Protein AF-0000000087538148 (afdb_homodimer)

InterPro domains:
  IPR001845 HTH ArsR-type DNA-binding domain [PF01022] (12-57)
  IPR001845 HTH ArsR-type DNA-binding domain [PR00778] (7-22)
  IPR001845 HTH ArsR-type DNA-binding domain [PR00778] (39-54)
  IPR001845 HTH ArsR-type DNA-binding domain [PR00778] (54-69)
  IPR001845 HTH ArsR-type DNA-binding domain [PS50987] (1-89)
  IPR001845 HTH ArsR-type DNA-bindin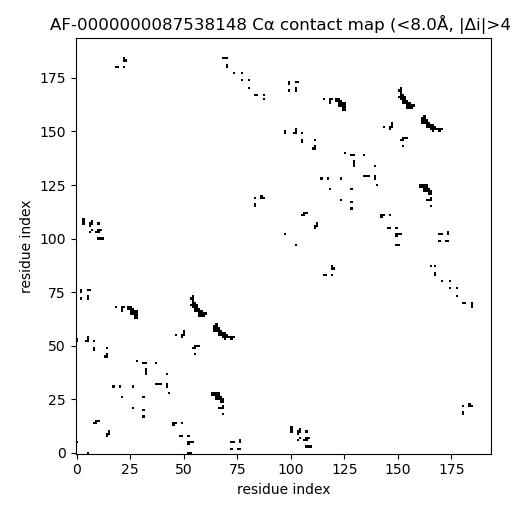g domain [SM00418] (5-83)
  IPR011991 ArsR-like helix-turn-helix domain [cd00090] (7-70)
  IPR036388 Winged helix-like DNA-binding domain superfamily [G3DSA:1.10.10.10] (2-95)
  IPR036390 Winged helix DNA-binding domain superfamily [SSF46785] (4-77)
  IPR047796 Transcriptional repressor SdpR-like [NF033789] (6-83)
  IPR051081 HTH-type Metal-responsive Transcriptional Regulators [PTHR33154] (3-84)

Solvent-accessible surface area (backbone atoms only — not comparable to full-atom values): 10729 Å² total; per-residue (Å²): 131,53,66,58,49,42,33,47,44,56,36,35,68,67,47,43,48,52,51,60,60,24,37,81,41,65,43,36,65,68,63,53,44,73,75,46,93,63,54,64,70,56,51,50,50,46,51,48,49,33,37,71,39,44,43,30,48,74,47,77,55,89,97,42,51,34,34,31,70,32,62,73,61,50,50,58,48,51,50,51,51,47,53,49,42,55,46,61,53,55,63,66,65,64,61,76,109,132,53,66,60,50,40,32,45,45,56,37,34,69,66,48,44,48,52,52,60,59,24,37,81,40,65,41,35,64,68,62,53,43,72,76,47,94,64,54,65,70,56,50,50,50,46,51,48,48,34,37,73,39,43,43,30,46,74,46,77,54,90,97,42,51,33,35,31,70,32,61,73,62,50,50,59,47,52,50,51,52,48,55,51,43,55,46,60,55,58,63,70,64,67,58,80,114

Foldseek 3Di:
DAPVLVVVLCVDPLLVVLLVVQVVHKDWLVRSVVVDPDDSVVSVVSVVSCVVSVQWDWDDDPPIIIIHGDCVNVVNVVVVVVVVVVVVVVPPPVVVD/DAPVLVVVLCVDPLLVVLLVVQVVHKDWLV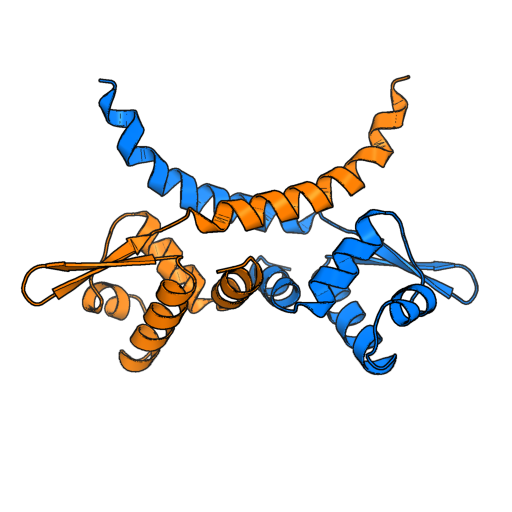RSVVVDPDDSVVSVVSVVSCVVSVQWDWDDDPPIIIIHGDCVNVVNVVVVVVVVVVVVVVPPVVPPD

Structure (mmCIF, N/CA/C/O backbone):
data_AF-0000000087538148-model_v1
#
loop_
_entity.id
_entity.type
_entity.pdbx_description
1 polymer 'ArsR family transcriptional regulator'
#
loop_
_atom_site.group_PDB
_atom_site.id
_atom_site.type_symbol
_atom_site.label_atom_id
_atom_site.label_alt_id
_atom_site.label_comp_id
_atom_site.label_asym_id
_atom_site.label_entity_id
_atom_site.label_seq_id
_atom_site.pdbx_PDB_ins_code
_atom_site.Cartn_x
_atom_site.Cartn_y
_atom_site.Cartn_z
_atom_site.occupancy
_atom_site.B_iso_or_equiv
_atom_site.auth_seq_id
_atom_site.auth_comp_id
_atom_site.auth_asym_id
_atom_site.auth_atom_id
_atom_site.pdbx_PDB_model_num
ATOM 1 N N . MET A 1 1 ? 3.23 -1.606 15.102 1 61.12 1 MET A N 1
ATOM 2 C CA . MET A 1 1 ? 2.381 -1.377 13.938 1 61.12 1 MET A CA 1
ATOM 3 C C . MET A 1 1 ? 3.006 -1.972 12.68 1 61.12 1 MET A C 1
ATOM 5 O O . MET A 1 1 ? 4.207 -1.817 12.445 1 61.12 1 MET A O 1
ATOM 9 N N . GLY A 1 2 ? 2.395 -2.854 12.008 1 81.25 2 GLY A N 1
ATOM 10 C CA . GLY A 1 2 ? 3.031 -3.674 10.984 1 81.25 2 GLY A CA 1
ATOM 11 C C . GLY A 1 2 ? 2.674 -3.254 9.57 1 81.25 2 GLY A C 1
ATOM 12 O O . GLY A 1 2 ? 2.025 -2.225 9.367 1 81.25 2 GLY A O 1
ATOM 13 N N . ILE A 1 3 ? 3.244 -3.705 8.617 1 89.75 3 ILE A N 1
ATOM 14 C CA . ILE A 1 3 ? 3.059 -3.443 7.191 1 89.75 3 ILE A CA 1
ATOM 15 C C . ILE A 1 3 ? 1.569 -3.457 6.855 1 89.75 3 ILE A C 1
ATOM 17 O O . ILE A 1 3 ? 1.113 -2.697 6 1 89.75 3 ILE A O 1
ATOM 21 N N . GLN A 1 4 ? 0.82 -4.184 7.66 1 94 4 GLN A N 1
ATOM 22 C CA . GLN A 1 4 ? -0.607 -4.324 7.391 1 94 4 GLN A CA 1
ATOM 23 C C . GLN A 1 4 ? -1.346 -3.012 7.645 1 94 4 GLN A C 1
ATOM 25 O O . GLN A 1 4 ? -2.084 -2.531 6.777 1 94 4 GLN A O 1
ATOM 30 N N . ASP A 1 5 ? -1.127 -2.428 8.82 1 94.88 5 ASP A N 1
ATOM 31 C CA . ASP A 1 5 ? -1.787 -1.173 9.164 1 94.88 5 ASP A CA 1
ATOM 32 C C . ASP A 1 5 ? -1.358 -0.047 8.227 1 94.88 5 ASP A C 1
ATOM 34 O O . ASP A 1 5 ? -2.172 0.801 7.855 1 94.88 5 ASP A O 1
ATOM 38 N N . THR A 1 6 ? -0.128 -0.047 7.891 1 96.62 6 THR A N 1
ATOM 39 C CA . THR A 1 6 ? 0.423 0.974 7.008 1 96.62 6 THR A CA 1
ATOM 40 C C . THR A 1 6 ? -0.219 0.896 5.625 1 96.62 6 THR A C 1
ATOM 42 O O . THR A 1 6 ? -0.723 1.897 5.113 1 96.62 6 THR A O 1
ATOM 45 N N . LEU A 1 7 ? -0.309 -0.33 5.074 1 96.75 7 LEU A N 1
ATOM 46 C CA . LEU A 1 7 ? -0.847 -0.499 3.729 1 96.75 7 LEU A CA 1
ATOM 47 C C . LEU A 1 7 ? -2.346 -0.224 3.705 1 96.75 7 LEU A C 1
ATOM 49 O O . LEU A 1 7 ? -2.859 0.359 2.746 1 96.75 7 LEU A O 1
ATOM 53 N N . LYS A 1 8 ? -2.984 -0.57 4.73 1 96.69 8 LYS A N 1
ATOM 54 C CA . LYS A 1 8 ? -4.41 -0.281 4.836 1 96.69 8 LYS A CA 1
ATOM 55 C C . LYS A 1 8 ? -4.668 1.224 4.852 1 96.69 8 LYS A C 1
ATOM 57 O O . LYS A 1 8 ? -5.59 1.709 4.195 1 96.69 8 LYS A O 1
ATOM 62 N N . ALA A 1 9 ? -3.904 1.875 5.598 1 97.88 9 ALA A N 1
ATOM 63 C CA . ALA A 1 9 ? -4.043 3.326 5.684 1 97.88 9 ALA A CA 1
ATOM 64 C C . ALA A 1 9 ? -3.783 3.98 4.328 1 97.88 9 ALA A C 1
ATOM 66 O O . ALA A 1 9 ? -4.512 4.887 3.92 1 97.88 9 ALA A O 1
ATOM 67 N N . LEU A 1 10 ? -2.801 3.477 3.609 1 97.38 10 LEU A N 1
ATOM 68 C CA . LEU A 1 10 ? -2.355 4.086 2.361 1 97.38 10 LEU A CA 1
ATOM 69 C C . LEU A 1 10 ? -3.328 3.777 1.228 1 97.38 10 LEU A C 1
ATOM 71 O O . LEU A 1 10 ? -3.295 4.426 0.181 1 97.38 10 LEU A O 1
ATOM 75 N N . ALA A 1 11 ? -4.164 2.754 1.438 1 96.94 11 ALA A N 1
ATOM 76 C CA . ALA A 1 11 ? -5.078 2.328 0.378 1 96.94 11 ALA A CA 1
ATOM 77 C C . ALA A 1 11 ? -6.172 3.367 0.146 1 96.94 11 ALA A C 1
ATOM 79 O O . ALA A 1 11 ? -6.859 3.332 -0.875 1 96.94 11 ALA A O 1
ATOM 80 N N . ASP A 1 12 ? -6.352 4.293 1.039 1 97.19 12 ASP A N 1
ATOM 81 C CA . ASP A 1 12 ? -7.348 5.352 0.901 1 97.19 12 ASP A CA 1
ATOM 82 C C . ASP A 1 12 ? -6.766 6.566 0.182 1 97.19 12 ASP A C 1
ATOM 84 O O . ASP A 1 12 ? -5.742 7.109 0.604 1 97.19 12 ASP A O 1
ATOM 88 N N . PRO A 1 13 ? -7.492 6.98 -0.854 1 95.94 13 PRO A N 1
ATOM 89 C CA . PRO A 1 13 ? -6.93 8.094 -1.626 1 95.94 13 PRO A CA 1
ATOM 90 C C . PRO A 1 13 ? -6.875 9.398 -0.83 1 95.94 13 PRO A C 1
ATOM 92 O O . PRO A 1 13 ? -5.965 10.203 -1.021 1 95.94 13 PRO A O 1
ATOM 95 N N . ILE A 1 14 ? -7.793 9.648 0.001 1 96.88 14 ILE A N 1
ATOM 96 C CA . ILE A 1 14 ? -7.82 10.875 0.796 1 96.88 14 ILE A CA 1
ATOM 97 C C . ILE A 1 14 ? -6.641 10.883 1.763 1 96.88 14 ILE A C 1
ATOM 99 O O . ILE A 1 14 ? -5.98 11.914 1.932 1 96.88 14 ILE A O 1
ATOM 103 N N . ARG A 1 15 ? -6.395 9.781 2.33 1 97.94 15 ARG A N 1
ATOM 104 C CA . ARG A 1 15 ? -5.273 9.695 3.262 1 97.94 15 ARG A CA 1
ATOM 105 C C . ARG A 1 15 ? -3.945 9.906 2.541 1 97.94 15 ARG A C 1
ATOM 107 O O . ARG A 1 15 ? -3.033 10.539 3.082 1 97.94 15 ARG A O 1
ATOM 114 N N . ARG A 1 16 ? -3.84 9.398 1.358 1 97 16 ARG A N 1
ATOM 115 C CA . ARG A 1 16 ? -2.625 9.641 0.589 1 97 16 ARG A CA 1
ATOM 116 C C . ARG A 1 16 ? -2.482 11.125 0.253 1 97 16 ARG A C 1
ATOM 118 O O . ARG A 1 16 ? -1.373 11.664 0.257 1 97 16 ARG A O 1
ATOM 125 N N . GLU A 1 17 ? -3.533 11.727 -0.04 1 96.69 17 GLU A N 1
ATOM 126 C CA . GLU A 1 17 ? -3.508 13.156 -0.335 1 96.69 17 GLU A CA 1
ATOM 127 C C . GLU A 1 17 ? -3.088 13.969 0.889 1 96.69 17 GLU A C 1
ATOM 129 O O . GLU A 1 17 ? -2.336 14.938 0.771 1 96.69 17 GLU A O 1
ATOM 134 N N . ILE A 1 18 ? -3.576 13.602 2.01 1 97.81 18 ILE A N 1
ATOM 135 C CA . ILE A 1 18 ? -3.201 14.258 3.256 1 97.81 18 ILE A CA 1
ATOM 136 C C . ILE A 1 18 ? -1.691 14.156 3.461 1 97.81 18 ILE A C 1
ATOM 138 O O . ILE A 1 18 ? -1.038 15.141 3.812 1 97.81 18 ILE A O 1
ATOM 142 N N . LEU A 1 19 ? -1.136 12.984 3.203 1 97.56 19 LEU A N 1
ATOM 143 C CA . LEU A 1 19 ? 0.302 12.797 3.361 1 97.56 19 LEU A CA 1
ATOM 144 C C . LEU A 1 19 ? 1.079 13.68 2.393 1 97.56 19 LEU A C 1
ATOM 146 O O . LEU A 1 19 ? 2.111 14.25 2.756 1 97.56 19 LEU A O 1
ATOM 150 N N . ASN A 1 20 ? 0.551 13.766 1.184 1 96.19 20 ASN A N 1
ATOM 151 C CA . ASN A 1 20 ? 1.184 14.633 0.193 1 96.19 20 ASN A CA 1
ATOM 152 C C . ASN A 1 20 ? 1.187 16.094 0.645 1 96.19 20 ASN A C 1
ATOM 154 O O . ASN A 1 20 ? 2.158 16.812 0.414 1 96.19 20 ASN A O 1
ATOM 158 N N . LEU A 1 21 ? 0.127 16.484 1.25 1 95.81 21 LEU A N 1
ATOM 159 C CA . LEU A 1 21 ? 0.025 17.844 1.769 1 95.81 21 LEU A CA 1
ATOM 160 C C . LEU A 1 21 ? 1.078 18.094 2.842 1 95.81 21 LEU A C 1
ATOM 162 O O . LEU A 1 21 ? 1.688 19.172 2.877 1 95.81 21 LEU A O 1
ATOM 166 N N . LEU A 1 22 ? 1.373 17.125 3.623 1 96.69 22 LEU A N 1
ATOM 167 C CA . LEU A 1 22 ? 2.236 17.281 4.789 1 96.69 22 LEU A CA 1
ATOM 168 C C . LEU A 1 22 ? 3.705 17.156 4.395 1 96.69 22 LEU A C 1
ATOM 170 O O . LEU A 1 22 ? 4.594 17.422 5.215 1 96.69 22 LEU A O 1
ATOM 174 N N . LYS A 1 23 ? 3.893 16.781 3.211 1 92.69 23 LYS A N 1
ATOM 175 C CA . LYS A 1 23 ? 5.262 16.688 2.705 1 92.69 23 LYS A CA 1
ATOM 176 C C . LYS A 1 23 ? 5.961 18.047 2.77 1 92.69 23 LYS A C 1
ATOM 178 O O . LYS A 1 23 ? 7.18 18.109 2.928 1 92.69 23 LYS A O 1
ATOM 183 N N . ASN A 1 24 ? 5.223 19.062 2.693 1 88.5 24 ASN A N 1
ATOM 184 C CA . ASN A 1 24 ? 5.773 20.406 2.621 1 88.5 24 ASN A CA 1
ATOM 185 C C . ASN A 1 24 ? 5.82 21.078 3.996 1 88.5 24 ASN A C 1
ATOM 187 O O . ASN A 1 24 ? 6.156 22.25 4.113 1 88.5 24 ASN A O 1
ATOM 191 N N . GLY A 1 25 ? 5.426 20.344 5.039 1 92.81 25 GLY A N 1
ATOM 192 C CA . GLY A 1 25 ? 5.453 20.875 6.391 1 92.81 25 GLY A CA 1
ATOM 193 C C . GLY A 1 25 ? 4.227 20.5 7.203 1 92.81 25 GLY A C 1
ATOM 194 O O . GLY A 1 25 ? 3.254 19.969 6.66 1 92.81 25 GLY A O 1
ATOM 195 N N . ARG A 1 26 ? 4.355 20.75 8.438 1 95.19 26 ARG A N 1
ATOM 196 C CA . ARG A 1 26 ? 3.25 20.438 9.336 1 95.19 26 ARG A CA 1
ATOM 197 C C . ARG A 1 26 ? 2.051 21.344 9.07 1 95.19 26 ARG A C 1
ATOM 199 O O . ARG A 1 26 ? 2.215 22.5 8.664 1 95.19 26 ARG A O 1
ATOM 206 N N . LEU A 1 27 ? 0.858 20.875 9.234 1 97.12 27 LEU A N 1
ATOM 207 C CA . LEU A 1 27 ? -0.386 21.625 9.07 1 97.12 27 LEU A CA 1
ATOM 208 C C . LEU A 1 27 ? -1.345 21.344 10.227 1 97.12 27 LEU A C 1
ATOM 210 O O . LEU A 1 27 ? -1.311 20.266 10.82 1 97.12 27 LEU A O 1
ATOM 214 N N . SER A 1 28 ? -2.156 22.359 10.531 1 96.69 28 SER A N 1
ATOM 215 C CA . SER A 1 28 ? -3.201 22.156 11.531 1 96.69 28 SER A CA 1
ATOM 216 C C . SER A 1 28 ? -4.383 21.391 10.953 1 96.69 28 SER A C 1
ATOM 218 O O . SER A 1 28 ? -4.527 21.297 9.727 1 96.69 28 SER A O 1
ATOM 220 N N . ALA A 1 29 ? -5.258 20.844 11.875 1 94.75 29 ALA A N 1
ATOM 221 C CA . ALA A 1 29 ? -6.473 20.172 11.422 1 94.75 29 ALA A CA 1
ATOM 222 C C . ALA A 1 29 ? -7.301 21.062 10.516 1 94.75 29 ALA A C 1
ATOM 224 O O . ALA A 1 29 ? -7.828 20.609 9.492 1 94.75 29 ALA A O 1
ATOM 225 N N . GLY A 1 30 ? -7.395 22.328 10.891 1 94.25 30 GLY A N 1
ATOM 226 C CA . GLY A 1 30 ? -8.148 23.297 10.102 1 94.25 30 GLY A CA 1
ATOM 227 C C . GLY A 1 30 ? -7.566 23.516 8.719 1 94.25 30 GLY A C 1
ATOM 228 O O . GLY A 1 30 ? -8.305 23.547 7.73 1 94.25 30 GLY A O 1
ATOM 229 N N . GLU A 1 31 ? -6.27 23.688 8.617 1 95.81 31 GLU A N 1
ATOM 230 C CA . GLU A 1 31 ? -5.582 23.875 7.34 1 95.81 31 GLU A CA 1
ATOM 231 C C . GLU A 1 31 ? -5.766 22.672 6.43 1 95.81 31 GLU A C 1
ATOM 233 O O . GLU A 1 31 ? -5.941 22.812 5.219 1 95.81 31 GLU A O 1
ATOM 238 N N . ILE A 1 32 ? -5.742 21.5 7 1 97 32 ILE A N 1
ATOM 239 C CA . ILE A 1 32 ? -5.945 20.281 6.238 1 97 32 ILE A CA 1
ATOM 240 C C . ILE A 1 32 ? -7.383 20.219 5.727 1 97 32 ILE A C 1
ATOM 242 O O . ILE A 1 32 ? -7.617 19.938 4.547 1 97 32 ILE A O 1
ATOM 246 N N . CYS A 1 33 ? -8.32 20.547 6.551 1 96.06 33 CYS A N 1
ATOM 247 C CA . CYS A 1 33 ? -9.734 20.531 6.191 1 96.06 33 CYS A CA 1
ATOM 248 C C . CYS A 1 33 ? -10.008 21.438 5 1 96.06 33 CYS A C 1
ATOM 250 O O . CYS A 1 33 ? -10.844 21.125 4.148 1 96.06 33 CYS A O 1
ATOM 252 N N . GLU A 1 34 ? -9.281 22.516 4.867 1 95.88 34 GLU A N 1
ATOM 253 C CA . GLU A 1 34 ? -9.484 23.516 3.816 1 95.88 34 GLU A CA 1
ATOM 254 C C . GLU A 1 34 ? -9.102 22.953 2.449 1 95.88 34 GLU A C 1
ATOM 256 O O . GLU A 1 34 ? -9.531 23.469 1.417 1 95.88 34 GLU A O 1
ATOM 261 N N . HIS A 1 35 ? -8.383 21.906 2.459 1 95.31 35 HIS A N 1
ATOM 262 C CA . HIS A 1 35 ? -7.887 21.344 1.205 1 95.31 35 HIS A CA 1
ATOM 263 C C . HIS A 1 35 ? -8.805 20.25 0.685 1 95.31 35 HIS A C 1
ATOM 265 O O . HIS A 1 35 ? -8.586 19.703 -0.403 1 95.31 35 HIS A O 1
ATOM 271 N N . PHE A 1 36 ? -9.812 19.875 1.436 1 95.56 36 PHE A N 1
ATOM 272 C CA . PHE A 1 36 ? -10.688 18.766 1.045 1 95.56 36 PHE A CA 1
ATOM 273 C C . PHE A 1 36 ? -12.148 19.203 1.062 1 95.56 36 PHE A C 1
ATOM 275 O O . PHE A 1 36 ? -12.516 20.156 1.769 1 95.56 36 PHE A O 1
ATOM 282 N N . SER A 1 37 ? -12.914 18.578 0.252 1 93.06 37 SER A N 1
ATOM 283 C CA . SER A 1 37 ? -14.336 18.875 0.163 1 93.06 37 SER A CA 1
ATOM 284 C C . SER A 1 37 ? -15.156 17.969 1.074 1 93.06 37 SER A C 1
ATOM 286 O O . SER A 1 37 ? -16.391 18.016 1.06 1 93.06 37 SER A O 1
ATOM 288 N N . VAL A 1 38 ? -14.555 17.234 1.879 1 90.12 38 VAL A N 1
ATOM 289 C CA . VAL A 1 38 ? -15.227 16.344 2.807 1 90.12 38 VAL A CA 1
ATOM 290 C C . VAL A 1 38 ? -15.453 17.047 4.141 1 90.12 38 VAL A C 1
ATOM 292 O O . VAL A 1 38 ? -14.945 18.141 4.359 1 90.12 38 VAL A O 1
ATOM 295 N N . THR A 1 39 ? -16.172 16.469 5.02 1 91.31 39 THR A N 1
ATOM 296 C CA . THR A 1 39 ? -16.5 17.078 6.301 1 91.31 39 THR A CA 1
ATOM 297 C C . THR A 1 39 ? -15.312 17.031 7.25 1 91.31 39 THR A C 1
ATOM 299 O O . THR A 1 39 ? -14.43 16.172 7.102 1 91.31 39 THR A O 1
ATOM 302 N N . GLY A 1 40 ? -15.266 17.891 8.242 1 93.5 40 GLY A N 1
ATOM 303 C CA . GLY A 1 40 ? -14.258 17.875 9.297 1 93.5 40 GLY A CA 1
ATOM 304 C C . GLY A 1 40 ? -14.219 16.562 10.055 1 93.5 40 GLY A C 1
ATOM 305 O O . GLY A 1 40 ? -13.141 16.078 10.406 1 93.5 40 GLY A O 1
ATOM 306 N N . ALA A 1 41 ? -15.375 16.047 10.266 1 94.81 41 ALA A N 1
ATOM 307 C CA . ALA A 1 41 ? -15.461 14.758 10.953 1 94.81 41 ALA A CA 1
ATOM 308 C C . ALA A 1 41 ? -14.742 13.672 10.156 1 94.81 41 ALA A C 1
ATOM 310 O O . ALA A 1 41 ? -14.047 12.836 10.734 1 94.81 41 ALA A O 1
ATOM 311 N N . SER A 1 42 ? -14.945 13.672 8.797 1 96.38 42 SER A N 1
ATOM 312 C CA . SER A 1 42 ? -14.289 12.703 7.926 1 96.38 42 SER A CA 1
ATOM 313 C C . SER A 1 42 ? -12.773 12.859 7.961 1 96.38 42 SER A C 1
ATOM 315 O O . SER A 1 42 ? -12.047 11.875 8.102 1 96.38 42 SER A O 1
ATOM 317 N N . ILE A 1 43 ? -12.359 14.102 7.891 1 97.06 43 ILE A N 1
ATOM 318 C CA . ILE A 1 43 ? -10.93 14.383 7.918 1 97.06 43 ILE A CA 1
ATOM 319 C C . ILE A 1 43 ? -10.344 13.945 9.258 1 97.06 43 ILE A C 1
ATOM 321 O O . ILE A 1 43 ? -9.266 13.352 9.297 1 97.06 43 ILE A O 1
ATOM 325 N N . SER A 1 44 ? -11.07 14.203 10.305 1 96.69 44 SER A N 1
ATOM 326 C CA . SER A 1 44 ? -10.617 13.789 11.633 1 96.69 44 SER A CA 1
ATOM 327 C C . SER A 1 44 ? -10.43 12.273 11.703 1 96.69 44 SER A C 1
ATOM 329 O O . SER A 1 44 ? -9.453 11.789 12.281 1 96.69 44 SER A O 1
ATOM 331 N N . ARG A 1 45 ? -11.289 11.547 11.078 1 97.69 45 ARG A N 1
ATOM 332 C CA . ARG A 1 45 ? -11.188 10.086 11.039 1 97.69 45 ARG A CA 1
ATOM 333 C C . ARG A 1 45 ? -9.961 9.641 10.258 1 97.69 45 ARG A C 1
ATOM 335 O O . ARG A 1 45 ? -9.242 8.734 10.68 1 97.69 45 ARG A O 1
ATOM 342 N N . HIS A 1 46 ? -9.781 10.234 9.148 1 98.19 46 HIS A N 1
ATOM 343 C CA . HIS A 1 46 ? -8.602 9.906 8.352 1 98.19 46 HIS A CA 1
ATOM 344 C C . HIS A 1 46 ? -7.316 10.203 9.117 1 98.19 46 HIS A C 1
ATOM 346 O O . HIS A 1 46 ? -6.379 9.398 9.094 1 98.19 46 HIS A O 1
ATOM 352 N N . LEU A 1 47 ? -7.289 11.383 9.781 1 98.06 47 LEU A N 1
ATOM 353 C CA . LEU A 1 47 ? -6.117 11.758 10.57 1 98.06 47 LEU A CA 1
ATOM 354 C C . LEU A 1 47 ? -5.879 10.766 11.695 1 98.06 47 LEU A C 1
ATOM 356 O O . LEU A 1 47 ? -4.73 10.445 12.023 1 98.06 47 LEU A O 1
ATOM 360 N N . ALA A 1 48 ? -6.949 10.242 12.266 1 97.88 48 ALA A N 1
ATOM 361 C CA . ALA A 1 48 ? -6.836 9.242 13.32 1 97.88 48 ALA A CA 1
ATOM 362 C C . ALA A 1 48 ? -6.227 7.949 12.789 1 97.88 48 ALA A C 1
ATOM 364 O O . ALA A 1 48 ? -5.344 7.363 13.414 1 97.88 48 ALA A O 1
ATOM 365 N N . VAL A 1 49 ? -6.688 7.516 11.664 1 98.06 49 VAL A N 1
ATOM 366 C CA . VAL A 1 49 ? -6.191 6.297 11.031 1 98.06 49 VAL A CA 1
ATOM 367 C C . VAL A 1 49 ? -4.707 6.453 10.703 1 98.06 49 VAL A C 1
ATOM 369 O O . VAL A 1 49 ? -3.908 5.551 10.969 1 98.06 49 VAL A O 1
ATOM 372 N N . LEU A 1 50 ? -4.344 7.609 10.141 1 98.19 50 LEU A N 1
ATOM 373 C CA . LEU A 1 50 ? -2.961 7.883 9.773 1 98.19 50 LEU A CA 1
ATOM 374 C C . LEU A 1 50 ? -2.064 7.91 11.008 1 98.19 50 LEU A C 1
ATOM 376 O O . LEU A 1 50 ? -0.938 7.414 10.977 1 98.19 50 LEU A O 1
ATOM 380 N N . LYS A 1 51 ? -2.6 8.477 12.055 1 97.62 51 LYS A N 1
ATOM 381 C CA . LYS A 1 51 ? -1.847 8.547 13.305 1 97.62 51 LYS A CA 1
ATOM 382 C C . LYS A 1 51 ? -1.635 7.164 13.906 1 97.62 51 LYS A C 1
ATOM 384 O O . LYS A 1 51 ? -0.523 6.82 14.312 1 97.62 51 LYS A O 1
ATOM 389 N N . GLU A 1 52 ? -2.66 6.367 13.906 1 97.06 52 GLU A N 1
ATOM 390 C CA . GLU A 1 52 ? -2.59 5.012 14.445 1 97.06 52 GLU A CA 1
ATOM 391 C C . GLU A 1 52 ? -1.601 4.156 13.664 1 97.06 52 GLU A C 1
ATOM 393 O O . GLU A 1 52 ? -0.928 3.295 14.234 1 97.06 52 GLU A O 1
ATOM 398 N N . ALA A 1 53 ? -1.515 4.43 12.422 1 97.38 53 ALA A N 1
ATOM 399 C CA . ALA A 1 53 ? -0.596 3.697 11.547 1 97.38 53 ALA A CA 1
ATOM 400 C C . ALA A 1 53 ? 0.813 4.277 11.633 1 97.38 53 ALA A C 1
ATOM 402 O O . ALA A 1 53 ? 1.721 3.822 10.93 1 97.38 53 ALA A O 1
ATOM 403 N N . ASP A 1 54 ? 0.989 5.324 12.375 1 97.31 54 ASP A N 1
ATOM 404 C CA . ASP A 1 54 ? 2.27 5.977 12.633 1 97.31 54 ASP A CA 1
ATOM 405 C C . ASP A 1 54 ? 2.795 6.664 11.375 1 97.31 54 ASP A C 1
ATOM 407 O O . ASP A 1 54 ? 4.008 6.711 11.148 1 97.31 54 ASP A O 1
ATOM 411 N N . LEU A 1 55 ? 1.908 7.141 10.57 1 97.62 55 LEU A N 1
ATOM 412 C CA . LEU A 1 55 ? 2.275 7.82 9.336 1 97.62 55 LEU A CA 1
ATOM 413 C C . LEU A 1 55 ? 2.326 9.328 9.539 1 97.62 55 LEU A C 1
ATOM 415 O O . LEU A 1 55 ? 2.885 10.055 8.719 1 97.62 55 LEU A O 1
ATOM 419 N N . ILE A 1 56 ? 1.689 9.758 10.641 1 97.94 56 ILE A N 1
ATOM 420 C CA . ILE A 1 56 ? 1.769 11.156 11.055 1 97.94 56 ILE A CA 1
ATOM 421 C C . ILE A 1 56 ? 1.892 11.25 12.57 1 97.94 56 ILE A C 1
ATOM 423 O O . ILE A 1 56 ? 1.592 10.281 13.281 1 97.94 56 ILE A O 1
ATOM 427 N N . ARG A 1 57 ? 2.379 12.32 12.984 1 97.44 57 ARG A N 1
ATOM 428 C CA . ARG A 1 57 ? 2.432 12.695 14.398 1 97.44 57 ARG A CA 1
ATOM 429 C C . ARG A 1 57 ? 1.714 14.023 14.641 1 97.44 57 ARG A C 1
ATOM 431 O O . ARG A 1 57 ? 1.637 14.859 13.742 1 97.44 57 ARG A O 1
ATOM 438 N N . ASN A 1 58 ? 1.167 14.125 15.742 1 96.94 58 ASN A N 1
ATOM 439 C CA . ASN A 1 58 ? 0.54 15.406 16.047 1 96.94 58 ASN A CA 1
ATOM 440 C C . ASN A 1 58 ? 1.132 16.047 17.297 1 96.94 58 ASN A C 1
ATOM 442 O O . ASN A 1 58 ? 1.688 15.344 18.141 1 96.94 58 ASN A O 1
ATOM 446 N N . GLN A 1 59 ? 1.171 17.297 17.359 1 95.44 59 GLN A N 1
ATOM 447 C CA . GLN A 1 59 ? 1.627 18.109 18.484 1 95.44 59 GLN A CA 1
ATOM 448 C C . GLN A 1 59 ? 0.677 19.281 18.75 1 95.44 59 GLN A C 1
ATOM 450 O O . GLN A 1 59 ? 0.241 19.953 17.812 1 95.44 59 GLN A O 1
ATOM 455 N N . ARG A 1 60 ? 0.42 19.391 20.031 1 94.81 60 ARG A N 1
ATOM 456 C CA . ARG A 1 60 ? -0.448 20.5 20.391 1 94.81 60 ARG A CA 1
ATOM 457 C C . ARG A 1 60 ? 0.356 21.781 20.594 1 94.81 60 ARG A C 1
ATOM 459 O O . ARG A 1 60 ? 1.375 21.781 21.281 1 94.81 60 ARG A O 1
ATOM 466 N N . GLU A 1 61 ? 0.019 22.766 19.969 1 93.5 61 GLU A N 1
ATOM 467 C CA . GLU A 1 61 ? 0.583 24.094 20.141 1 93.5 61 GLU A CA 1
ATOM 468 C C . GLU A 1 61 ? -0.508 25.125 20.453 1 93.5 61 GLU A C 1
ATOM 470 O O . GLU A 1 61 ? -1.203 25.594 19.547 1 93.5 61 GLU A O 1
ATOM 475 N N . GLY A 1 62 ? -0.518 25.562 21.672 1 93 62 GLY A N 1
ATOM 476 C CA . GLY A 1 62 ? -1.615 26.438 22.078 1 93 62 GLY A CA 1
ATOM 477 C C . GLY A 1 62 ? -2.975 25.766 21.953 1 93 62 GLY A C 1
ATOM 478 O O . GLY A 1 62 ? -3.199 24.703 22.516 1 93 62 GLY A O 1
ATOM 479 N N . LYS A 1 63 ? -3.863 26.359 21.156 1 92.94 63 LYS A N 1
ATOM 480 C CA . LYS A 1 63 ? -5.227 25.875 21 1 92.94 63 LYS A CA 1
ATOM 481 C C . LYS A 1 63 ? -5.344 24.984 19.766 1 92.94 63 LYS A C 1
ATOM 483 O O . LYS A 1 63 ? -6.422 24.469 19.469 1 92.94 63 LYS A O 1
ATOM 488 N N . PHE A 1 64 ? -4.188 24.766 19.094 1 94.12 64 PHE A N 1
ATOM 489 C CA . PHE A 1 64 ? -4.262 24.062 17.812 1 94.12 64 PHE A CA 1
ATOM 490 C C . PHE A 1 64 ? -3.441 22.781 17.859 1 94.12 64 PHE A C 1
ATOM 492 O O . PHE A 1 64 ? -2.473 22.688 18.609 1 94.12 64 PHE A O 1
ATOM 499 N N . ILE A 1 65 ? -3.938 21.797 17.078 1 96.19 65 ILE A N 1
ATOM 500 C CA . ILE A 1 65 ? -3.189 20.562 16.875 1 96.19 65 ILE A CA 1
ATOM 501 C C . ILE A 1 65 ? -2.555 20.578 15.484 1 96.19 65 ILE A C 1
ATOM 503 O O . ILE A 1 65 ? -3.24 20.797 14.484 1 96.19 65 ILE A O 1
ATOM 507 N N . TYR A 1 66 ? -1.211 20.344 15.484 1 97.75 66 TYR A N 1
ATOM 508 C CA . TYR A 1 66 ? -0.485 20.297 14.219 1 97.75 66 TYR A CA 1
ATOM 509 C C . TYR A 1 66 ? -0.049 18.875 13.891 1 97.75 66 TYR A C 1
ATOM 511 O O . TYR A 1 66 ? 0.366 18.125 14.781 1 97.75 66 TYR A O 1
ATOM 519 N N . TYR A 1 67 ? -0.137 18.562 12.602 1 97.94 67 TYR A N 1
ATOM 520 C CA . TYR A 1 67 ? 0.249 17.25 12.109 1 97.94 67 TYR A CA 1
ATOM 521 C C . TYR A 1 67 ? 1.482 17.344 11.219 1 97.94 67 TYR A C 1
ATOM 523 O O . TYR A 1 67 ? 1.621 18.281 10.438 1 97.94 67 TYR A O 1
ATOM 531 N N . GLU A 1 68 ? 2.318 16.375 11.406 1 97.25 68 GLU A N 1
ATOM 532 C CA . GLU A 1 68 ? 3.502 16.281 10.555 1 97.25 68 GLU A CA 1
ATOM 533 C C . GLU A 1 68 ? 3.701 14.859 10.039 1 97.25 68 GLU A C 1
ATOM 535 O O . GLU A 1 68 ? 3.207 13.898 10.641 1 97.25 68 GLU A O 1
ATOM 540 N N . LEU A 1 69 ? 4.441 14.773 9.008 1 96.44 69 LEU A N 1
ATOM 541 C CA . LEU A 1 69 ? 4.684 13.484 8.359 1 96.44 69 LEU A CA 1
ATOM 542 C C . LEU A 1 69 ? 5.637 12.633 9.18 1 96.44 69 LEU A C 1
ATOM 544 O O . LEU A 1 69 ? 6.605 13.141 9.75 1 96.44 69 LEU A O 1
ATOM 548 N N . ASN A 1 70 ? 5.328 11.43 9.281 1 95.69 70 ASN A N 1
ATOM 549 C CA . ASN A 1 70 ? 6.219 10.414 9.828 1 95.69 70 ASN A CA 1
ATOM 550 C C . ASN A 1 70 ? 6.414 9.25 8.859 1 95.69 70 ASN A C 1
ATOM 552 O O . ASN A 1 70 ? 5.5 8.453 8.641 1 95.69 70 ASN A O 1
ATOM 556 N N . THR A 1 71 ? 7.648 9.078 8.328 1 93.44 71 THR A N 1
ATOM 557 C CA . THR A 1 71 ? 7.852 8.133 7.238 1 93.44 71 THR A CA 1
ATOM 558 C C . THR A 1 71 ? 8.648 6.922 7.715 1 93.44 71 THR A C 1
ATOM 560 O O . THR A 1 71 ? 9.086 6.102 6.902 1 93.44 71 THR A O 1
ATOM 563 N N . SER A 1 72 ? 8.836 6.797 8.992 1 92.5 72 SER A N 1
ATOM 564 C CA . SER A 1 72 ? 9.672 5.727 9.531 1 92.5 72 SER A CA 1
ATOM 565 C C . SER A 1 72 ? 9.086 4.355 9.219 1 92.5 72 SER A C 1
ATOM 567 O O . SER A 1 72 ? 9.82 3.414 8.914 1 92.5 72 SER A O 1
ATOM 569 N N . VAL A 1 73 ? 7.859 4.289 9.242 1 94 73 VAL A N 1
ATOM 570 C CA . VAL A 1 73 ? 7.211 2.992 9.086 1 94 73 VAL A CA 1
ATOM 571 C C . VAL A 1 73 ? 7.188 2.602 7.613 1 94 73 VAL A C 1
ATOM 573 O O . VAL A 1 73 ? 6.918 1.446 7.273 1 94 73 VAL A O 1
ATOM 576 N N . LEU A 1 74 ? 7.434 3.543 6.746 1 95.06 74 LEU A N 1
ATOM 577 C CA . LEU A 1 74 ? 7.418 3.248 5.316 1 95.06 74 LEU A CA 1
ATOM 578 C C . LEU A 1 74 ? 8.648 2.443 4.914 1 95.06 74 LEU A C 1
ATOM 580 O O . LEU A 1 74 ? 8.672 1.839 3.84 1 95.06 74 LEU A O 1
ATOM 584 N N . GLU A 1 75 ? 9.586 2.41 5.785 1 92.5 75 GLU A N 1
ATOM 585 C CA . GLU A 1 75 ? 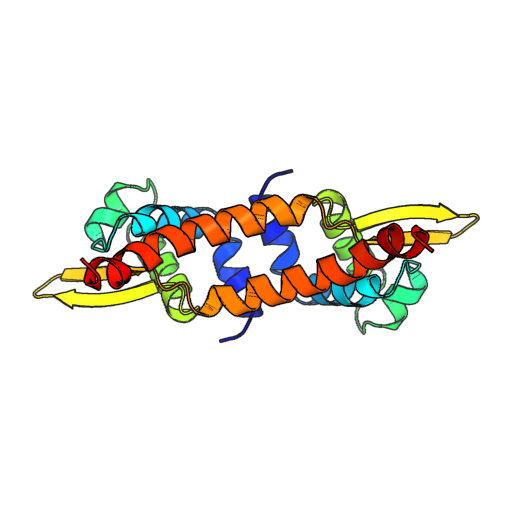10.805 1.655 5.516 1 92.5 75 GLU A CA 1
ATOM 586 C C . GLU A 1 75 ? 10.516 0.161 5.398 1 92.5 75 GLU A C 1
ATOM 588 O O . GLU A 1 75 ? 11.047 -0.511 4.508 1 92.5 75 GLU A O 1
ATOM 593 N N . ASP A 1 76 ? 9.688 -0.278 6.227 1 93.12 76 ASP A N 1
ATOM 594 C CA . ASP A 1 76 ? 9.328 -1.691 6.199 1 93.12 76 ASP A CA 1
ATOM 595 C C . ASP A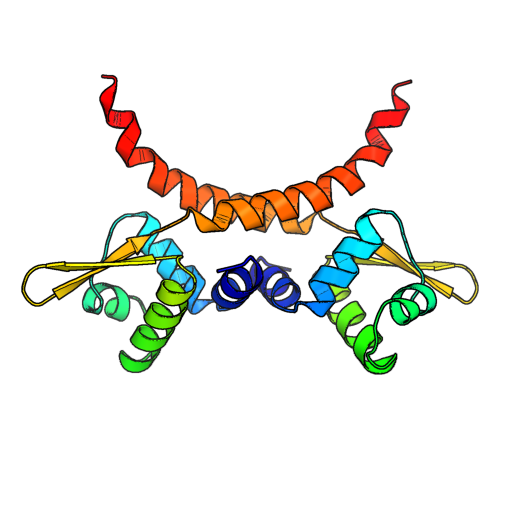 1 76 ? 8.602 -2.045 4.898 1 93.12 76 ASP A C 1
ATOM 597 O O . ASP A 1 76 ? 8.828 -3.113 4.328 1 93.12 76 ASP A O 1
ATOM 601 N N . VAL A 1 77 ? 7.781 -1.159 4.48 1 94.81 77 VAL A N 1
ATOM 602 C CA . VAL A 1 77 ? 7.043 -1.367 3.24 1 94.81 77 VAL A CA 1
ATOM 603 C C . VAL A 1 77 ? 8.016 -1.421 2.062 1 94.81 77 VAL A C 1
ATOM 605 O O . VAL A 1 77 ? 7.934 -2.32 1.223 1 94.81 77 VAL A O 1
ATOM 608 N N . MET A 1 78 ? 8.93 -0.529 2.1 1 94 78 MET A N 1
ATOM 609 C CA . MET A 1 78 ? 9.93 -0.454 1.034 1 94 78 MET A CA 1
ATOM 610 C C . MET A 1 78 ? 10.781 -1.716 1.002 1 94 78 MET A C 1
ATOM 612 O O . MET A 1 78 ? 11.094 -2.234 -0.073 1 94 78 MET A O 1
ATOM 616 N N . LEU A 1 79 ? 11.109 -2.186 2.115 1 93.25 79 LEU A N 1
ATOM 617 C CA . LEU A 1 79 ? 11.922 -3.393 2.211 1 93.25 79 LEU A CA 1
ATOM 618 C C . LEU A 1 79 ? 11.164 -4.602 1.678 1 93.25 79 LEU A C 1
ATOM 620 O O . LEU A 1 79 ? 11.727 -5.43 0.958 1 93.25 79 LEU A O 1
ATOM 624 N N . TRP A 1 80 ? 10 -4.652 2.037 1 94.56 80 TRP A N 1
ATOM 625 C CA . TRP A 1 80 ? 9.164 -5.758 1.581 1 94.56 80 TRP A CA 1
ATOM 626 C C . TRP A 1 80 ? 9.031 -5.75 0.062 1 94.56 80 TRP A C 1
ATOM 628 O O . TRP A 1 80 ? 9.156 -6.793 -0.585 1 94.56 80 TRP A O 1
ATOM 638 N N . ILE A 1 81 ? 8.789 -4.59 -0.447 1 94.19 81 ILE A N 1
ATOM 639 C CA . ILE A 1 81 ? 8.648 -4.469 -1.894 1 94.19 81 ILE A CA 1
ATOM 640 C C . ILE A 1 81 ? 9.961 -4.848 -2.574 1 94.19 81 ILE A C 1
ATOM 642 O O . ILE A 1 81 ? 9.961 -5.547 -3.59 1 94.19 81 ILE A O 1
ATOM 646 N N . THR A 1 82 ? 11.047 -4.398 -2.041 1 93.5 82 THR A N 1
ATOM 647 C CA . THR A 1 82 ? 12.359 -4.723 -2.59 1 93.5 82 THR A CA 1
ATOM 648 C C . THR A 1 82 ? 12.594 -6.23 -2.574 1 93.5 82 THR A C 1
ATOM 650 O O . THR A 1 82 ? 13.156 -6.785 -3.521 1 93.5 82 THR A O 1
ATOM 653 N N . ASP A 1 83 ? 12.172 -6.809 -1.541 1 92.62 83 ASP A N 1
ATOM 654 C CA . ASP A 1 83 ? 12.297 -8.258 -1.429 1 92.62 83 ASP A CA 1
ATOM 655 C C . ASP A 1 83 ? 11.492 -8.969 -2.518 1 92.62 83 ASP A C 1
ATOM 657 O O . ASP A 1 83 ? 11.938 -9.977 -3.068 1 92.62 83 ASP A O 1
ATOM 661 N N . LEU A 1 84 ? 10.398 -8.5 -2.811 1 92.12 84 LEU A N 1
ATOM 662 C CA . LEU A 1 84 ? 9.57 -9.055 -3.877 1 92.12 84 LEU A CA 1
ATOM 663 C C . LEU A 1 84 ? 10.266 -8.922 -5.23 1 92.12 84 LEU A C 1
ATOM 665 O O . LEU A 1 84 ? 10.227 -9.844 -6.047 1 92.12 84 LEU A O 1
ATOM 669 N N . LYS A 1 85 ? 10.844 -7.762 -5.434 1 87.44 85 LYS A N 1
ATOM 670 C CA . LYS A 1 85 ? 11.484 -7.453 -6.707 1 87.44 85 LYS A CA 1
ATOM 671 C C . LYS A 1 85 ? 12.766 -8.25 -6.883 1 87.44 85 LYS A C 1
ATOM 673 O O . LYS A 1 85 ? 13.18 -8.539 -8.008 1 87.44 85 LYS A O 1
ATOM 678 N N . GLY A 1 86 ? 13.594 -8.289 -5.809 1 77.25 86 GLY A N 1
ATOM 679 C CA . GLY A 1 86 ? 14.836 -9.039 -5.875 1 77.25 86 GLY A CA 1
ATOM 680 C C . GLY A 1 86 ? 14.641 -10.484 -6.305 1 77.25 86 GLY A C 1
ATOM 681 O O . GLY A 1 86 ? 15.523 -11.078 -6.918 1 77.25 86 GLY A O 1
ATOM 682 N N . ALA A 1 87 ? 13.57 -11.07 -5.965 1 59.66 87 ALA A N 1
ATOM 683 C CA . ALA A 1 87 ? 13.273 -12.43 -6.426 1 59.66 87 ALA A CA 1
ATOM 684 C C . ALA A 1 87 ? 13.039 -12.453 -7.934 1 59.66 87 ALA A C 1
ATOM 686 O O . ALA A 1 87 ? 13.32 -13.461 -8.594 1 59.66 87 ALA A O 1
ATOM 687 N N . SER A 1 88 ? 12.508 -11.344 -8.453 1 57.19 88 SER A N 1
ATOM 688 C CA . SER A 1 88 ? 12.227 -11.297 -9.883 1 57.19 88 SER A CA 1
ATOM 689 C C . SER A 1 88 ? 13.5 -11.062 -10.688 1 57.19 88 SER A C 1
ATOM 691 O O . SER A 1 88 ? 13.594 -11.484 -11.844 1 57.19 88 SER A O 1
ATOM 693 N N . ASP A 1 89 ? 14.391 -10.148 -10.156 1 53.28 89 ASP A N 1
ATOM 694 C CA . ASP A 1 89 ? 15.602 -9.797 -10.883 1 53.28 89 ASP A CA 1
ATOM 695 C C . ASP A 1 89 ? 16.547 -10.992 -10.977 1 53.28 89 ASP A C 1
ATOM 697 O O . ASP A 1 89 ? 17.547 -10.945 -11.703 1 53.28 89 ASP A O 1
ATOM 701 N N . ASP A 1 90 ? 16.469 -11.914 -10.086 1 45.53 90 ASP A N 1
ATOM 702 C CA . ASP A 1 90 ? 17.484 -12.953 -10.25 1 45.53 90 ASP A CA 1
ATOM 703 C C . ASP A 1 90 ? 17.375 -13.617 -11.625 1 45.53 90 ASP A C 1
ATOM 705 O O . ASP A 1 90 ? 18.234 -14.422 -11.992 1 45.53 90 ASP A O 1
ATOM 709 N N . GLU A 1 91 ? 16.344 -13.688 -12.266 1 42.62 91 GLU A N 1
ATOM 710 C CA . GLU A 1 91 ? 16.484 -14.43 -13.516 1 42.62 91 GLU A CA 1
ATOM 711 C C . GLU A 1 91 ? 17.438 -13.727 -14.477 1 42.62 91 GLU A C 1
ATOM 713 O O . GLU A 1 91 ? 18.094 -14.367 -15.297 1 42.62 91 GLU A O 1
ATOM 718 N N . GLY A 1 92 ? 17.359 -12.414 -14.75 1 39.84 92 GLY A N 1
ATOM 719 C CA . GLY A 1 92 ? 18.156 -12 -15.891 1 39.84 92 GLY A CA 1
ATOM 720 C C . GLY A 1 92 ? 19.641 -12.016 -15.609 1 39.84 92 GLY A C 1
ATOM 721 O O . GLY A 1 92 ? 20.453 -11.805 -16.516 1 39.84 92 GLY A O 1
ATOM 722 N N . ASN A 1 93 ? 19.969 -11.57 -14.391 1 40 93 ASN A N 1
ATOM 723 C CA . ASN A 1 93 ? 21.406 -11.32 -14.391 1 40 93 ASN A CA 1
ATOM 724 C C . ASN A 1 93 ? 22.203 -12.625 -14.43 1 40 93 ASN A C 1
ATOM 726 O O . ASN A 1 93 ? 23.438 -12.609 -14.367 1 40 93 ASN A O 1
ATOM 730 N N . ASP A 1 94 ? 21.578 -13.727 -14.07 1 37.84 94 ASP A N 1
ATOM 731 C CA . ASP A 1 94 ? 22.516 -14.852 -14.078 1 37.84 94 ASP A CA 1
ATOM 732 C C . ASP A 1 94 ? 22.922 -15.211 -15.508 1 37.84 94 ASP A C 1
ATOM 734 O O . ASP A 1 94 ? 23.594 -16.219 -15.727 1 37.84 94 ASP A O 1
ATOM 738 N N . LYS A 1 95 ? 22.344 -14.68 -16.594 1 38.34 95 LYS A N 1
ATOM 739 C CA . LYS A 1 95 ? 22.938 -15.148 -17.844 1 38.34 95 LYS A CA 1
ATOM 740 C C . LYS A 1 95 ? 24.375 -14.648 -17.984 1 38.34 95 LYS A C 1
ATOM 742 O O . LYS A 1 95 ? 24.984 -14.789 -19.047 1 38.34 95 LYS A O 1
ATOM 747 N N . LYS A 1 96 ? 24.875 -13.648 -17.25 1 39.59 96 LYS A N 1
ATOM 748 C CA . LYS A 1 96 ? 26.219 -13.227 -17.672 1 39.59 96 LYS A CA 1
ATOM 749 C C . LYS A 1 96 ? 27.25 -14.305 -17.344 1 39.59 96 LYS A C 1
ATOM 751 O O . LYS A 1 96 ? 28.453 -14.055 -17.422 1 39.59 96 LYS A O 1
ATOM 756 N N . LEU A 1 97 ? 26.797 -15.508 -16.906 1 28.55 97 LEU A N 1
ATOM 757 C CA . LEU A 1 97 ? 27.984 -16.344 -17.094 1 28.55 97 LEU A CA 1
ATOM 758 C C . LEU A 1 97 ? 28.25 -16.578 -18.578 1 28.55 97 LEU A C 1
ATOM 760 O O . LEU A 1 97 ? 27.312 -16.656 -19.375 1 28.55 97 LEU A O 1
ATOM 764 N N . MET B 1 1 ? -3.113 1.438 -14.969 1 61.41 1 MET B N 1
ATOM 765 C CA . MET B 1 1 ? -3.393 1.064 -13.586 1 61.41 1 MET B CA 1
ATOM 766 C C . MET B 1 1 ? -2.549 1.889 -12.617 1 61.41 1 MET B C 1
ATOM 768 O O . MET B 1 1 ? -1.359 2.105 -12.859 1 61.41 1 MET B O 1
ATOM 772 N N . GLY B 1 2 ? -3.098 2.588 -11.711 1 81.19 2 GLY B N 1
ATOM 773 C CA . GLY B 1 2 ? -2.396 3.609 -10.953 1 81.19 2 GLY B CA 1
ATOM 774 C C . GLY B 1 2 ? -2.072 3.182 -9.531 1 81.19 2 GLY B C 1
ATOM 775 O O . GLY B 1 2 ? -2.293 2.027 -9.164 1 81.19 2 GLY B O 1
ATOM 776 N N . ILE B 1 3 ? -1.341 3.84 -8.828 1 89.81 3 ILE B N 1
ATOM 777 C CA . ILE B 1 3 ? -0.903 3.613 -7.457 1 89.81 3 ILE B CA 1
ATOM 778 C C . ILE B 1 3 ? -2.1 3.227 -6.594 1 89.81 3 ILE B C 1
ATOM 780 O O . ILE B 1 3 ? -1.972 2.414 -5.672 1 89.81 3 ILE B O 1
ATOM 784 N N . GLN B 1 4 ? -3.264 3.678 -7.02 1 94.06 4 GLN B N 1
ATOM 785 C CA . GLN B 1 4 ? -4.469 3.424 -6.234 1 94.06 4 GLN B CA 1
ATOM 786 C C . GLN B 1 4 ? -4.844 1.944 -6.266 1 94.06 4 GLN B C 1
ATOM 788 O O . GLN B 1 4 ? -5.035 1.325 -5.215 1 94.06 4 GLN B O 1
ATOM 793 N N . ASP B 1 5 ? -4.934 1.372 -7.461 1 94.88 5 ASP B N 1
ATOM 794 C CA . ASP B 1 5 ? -5.293 -0.035 -7.605 1 94.88 5 ASP B CA 1
ATOM 795 C C . ASP B 1 5 ? -4.246 -0.939 -6.965 1 94.88 5 ASP B C 1
ATOM 797 O O . ASP B 1 5 ? -4.582 -1.962 -6.363 1 94.88 5 ASP B O 1
ATOM 801 N N . THR B 1 6 ? -3.037 -0.576 -7.121 1 96.69 6 THR B N 1
ATOM 802 C CA . THR B 1 6 ? -1.932 -1.35 -6.566 1 96.69 6 THR B CA 1
ATOM 803 C C . THR B 1 6 ? -2.006 -1.382 -5.043 1 96.69 6 THR B C 1
ATOM 805 O O . THR B 1 6 ? -1.979 -2.455 -4.438 1 96.69 6 THR B O 1
ATOM 808 N N . LEU B 1 7 ? -2.223 -0.194 -4.422 1 96.81 7 LEU B N 1
ATOM 809 C CA . LEU B 1 7 ? -2.246 -0.109 -2.965 1 96.81 7 LEU B CA 1
ATOM 810 C C . LEU B 1 7 ? -3.486 -0.796 -2.4 1 96.81 7 LEU B C 1
ATOM 812 O O . LEU B 1 7 ? -3.418 -1.445 -1.354 1 96.81 7 LEU B O 1
ATOM 816 N N . LYS B 1 8 ? -4.523 -0.711 -3.09 1 96.69 8 LYS B N 1
ATOM 817 C CA . LYS B 1 8 ? -5.738 -1.398 -2.67 1 96.69 8 LYS B CA 1
ATOM 818 C C . LYS B 1 8 ? -5.547 -2.912 -2.676 1 96.69 8 LYS B C 1
ATOM 820 O O . LYS B 1 8 ? -5.98 -3.604 -1.751 1 96.69 8 LYS B O 1
ATOM 825 N N . ALA B 1 9 ? -4.969 -3.363 -3.686 1 97.88 9 ALA B N 1
ATOM 826 C CA . ALA B 1 9 ? -4.711 -4.797 -3.791 1 97.88 9 ALA B CA 1
ATOM 827 C C . ALA B 1 9 ? -3.793 -5.273 -2.67 1 97.88 9 ALA B C 1
ATOM 829 O O . ALA B 1 9 ? -4.031 -6.324 -2.07 1 97.88 9 ALA B O 1
ATOM 830 N N . LEU B 1 10 ? -2.793 -4.473 -2.34 1 97.38 10 LEU B N 1
ATOM 831 C CA . LEU B 1 10 ? -1.764 -4.859 -1.382 1 97.38 10 LEU B CA 1
ATOM 832 C C . LEU B 1 10 ? -2.291 -4.777 0.047 1 97.38 10 LEU B C 1
ATOM 834 O O . LEU B 1 10 ? -1.688 -5.328 0.97 1 97.38 10 LEU B O 1
ATOM 838 N N . ALA B 1 11 ? -3.4 -4.035 0.216 1 96.94 11 ALA B N 1
ATOM 839 C CA . ALA B 1 11 ? -3.934 -3.826 1.56 1 96.94 11 ALA B CA 1
ATOM 840 C C . ALA B 1 11 ? -4.52 -5.117 2.125 1 96.94 11 ALA B C 1
ATOM 842 O O . ALA B 1 11 ? -4.758 -5.223 3.332 1 96.94 11 ALA B O 1
AT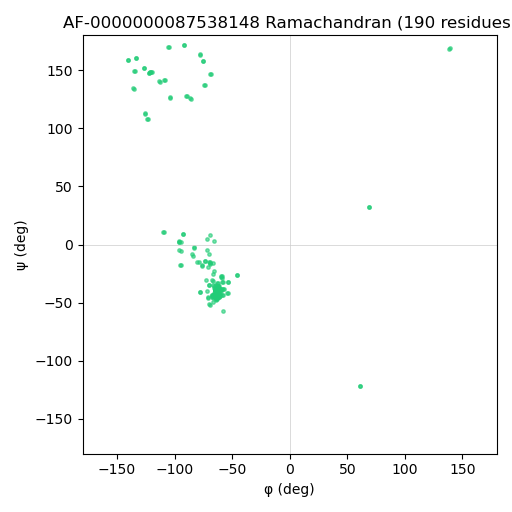OM 843 N N . ASP B 1 12 ? -4.75 -6.113 1.317 1 97.12 12 ASP B N 1
ATOM 844 C CA . ASP B 1 12 ? -5.277 -7.402 1.759 1 97.12 12 ASP B CA 1
ATOM 845 C C . ASP B 1 12 ? -4.148 -8.359 2.135 1 97.12 12 ASP B C 1
ATOM 847 O O . ASP B 1 12 ? -3.252 -8.617 1.331 1 97.12 12 ASP B O 1
ATOM 851 N N . PRO B 1 13 ? -4.27 -8.898 3.338 1 95.94 13 PRO B N 1
ATOM 852 C CA . PRO B 1 13 ? -3.172 -9.766 3.779 1 95.94 13 PRO B CA 1
ATOM 853 C C . PRO B 1 13 ? -3.055 -11.039 2.949 1 95.94 13 PR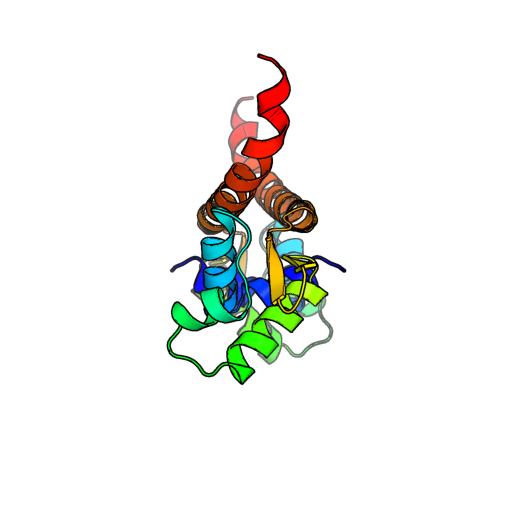O B C 1
ATOM 855 O O . PRO B 1 13 ? -1.948 -11.547 2.738 1 95.94 13 PRO B O 1
ATOM 858 N N . ILE B 1 14 ? -4.109 -11.594 2.516 1 96.88 14 ILE B N 1
ATOM 859 C CA . ILE B 1 14 ? -4.086 -12.812 1.719 1 96.88 14 ILE B CA 1
ATOM 860 C C . ILE B 1 14 ? -3.4 -12.547 0.381 1 96.88 14 ILE B C 1
ATOM 862 O O . ILE B 1 14 ? -2.59 -13.352 -0.081 1 96.88 14 ILE B O 1
ATOM 866 N N . ARG B 1 15 ? -3.705 -11.461 -0.18 1 97.88 15 ARG B N 1
ATOM 867 C CA . ARG B 1 15 ? -3.09 -11.102 -1.454 1 97.88 15 ARG B CA 1
ATOM 868 C C . ARG B 1 15 ? -1.588 -10.891 -1.295 1 97.88 15 ARG B C 1
ATOM 870 O O . ARG B 1 15 ? -0.806 -11.258 -2.172 1 97.88 15 ARG B O 1
ATOM 877 N N . ARG B 1 16 ? -1.188 -10.305 -0.208 1 96.94 16 ARG B N 1
ATOM 878 C CA . ARG B 1 16 ? 0.242 -10.156 0.036 1 96.94 16 ARG B CA 1
ATOM 879 C C . ARG B 1 16 ? 0.911 -11.516 0.208 1 96.94 16 ARG B C 1
ATOM 881 O O . ARG B 1 16 ? 2.041 -11.719 -0.242 1 96.94 16 ARG B O 1
ATOM 888 N N . GLU B 1 17 ? 0.255 -12.367 0.842 1 96.69 17 GLU B N 1
ATOM 889 C CA . GLU B 1 17 ? 0.792 -13.719 1.025 1 96.69 17 GLU B CA 1
ATOM 890 C C . GLU B 1 17 ? 0.931 -14.438 -0.311 1 96.69 17 GLU B C 1
ATOM 892 O O . GLU B 1 17 ? 1.913 -15.148 -0.54 1 96.69 17 GLU B O 1
ATOM 897 N N . ILE B 1 18 ? -0.024 -14.297 -1.143 1 97.75 18 ILE B N 1
ATOM 898 C CA . ILE B 1 18 ? 0.028 -14.891 -2.473 1 97.75 18 ILE B CA 1
ATOM 899 C C . ILE B 1 18 ? 1.256 -14.383 -3.221 1 97.75 18 ILE B C 1
ATOM 901 O O . ILE B 1 18 ? 1.979 -15.156 -3.848 1 97.75 18 ILE B O 1
ATOM 905 N N . LEU B 1 19 ? 1.515 -13.086 -3.123 1 97.56 19 LEU B N 1
ATOM 906 C CA . LEU B 1 19 ? 2.67 -12.508 -3.795 1 97.56 19 LEU B CA 1
ATOM 907 C C . LEU B 1 19 ? 3.971 -13.078 -3.24 1 97.56 19 LEU B C 1
ATOM 909 O O . LEU B 1 19 ? 4.906 -13.352 -3.996 1 97.56 19 LEU B O 1
ATOM 913 N N . ASN B 1 20 ? 3.982 -13.242 -1.929 1 96.19 20 ASN B N 1
ATOM 914 C CA . ASN B 1 20 ? 5.156 -13.836 -1.299 1 96.19 20 ASN B CA 1
ATOM 915 C C . ASN B 1 20 ? 5.402 -15.258 -1.8 1 96.19 20 ASN B C 1
ATOM 917 O O . ASN B 1 20 ? 6.551 -15.656 -1.994 1 96.19 20 ASN B O 1
ATOM 921 N N . LEU B 1 21 ? 4.355 -15.969 -1.993 1 95.75 21 LEU B N 1
ATOM 922 C CA . LEU B 1 21 ? 4.453 -17.328 -2.514 1 95.75 21 LEU B CA 1
ATOM 923 C C . LEU B 1 21 ? 5.059 -17.328 -3.914 1 95.75 21 LEU B C 1
ATOM 925 O O . LEU B 1 21 ? 5.887 -18.188 -4.238 1 95.75 21 LEU B O 1
ATOM 929 N N . LEU B 1 22 ? 4.738 -16.359 -4.695 1 96.69 22 LEU B N 1
ATOM 930 C CA . LEU B 1 22 ? 5.105 -16.328 -6.109 1 96.69 22 LEU B CA 1
ATOM 931 C C . LEU B 1 22 ? 6.52 -15.781 -6.285 1 96.69 22 LEU B C 1
ATOM 933 O O . LEU B 1 22 ? 7.07 -15.812 -7.387 1 96.69 22 LEU B O 1
ATOM 937 N N . LYS B 1 23 ? 7.016 -15.281 -5.23 1 92.56 23 LYS B N 1
ATOM 938 C CA . LYS B 1 23 ? 8.383 -14.781 -5.266 1 92.56 23 LYS B CA 1
ATOM 939 C C . LYS B 1 23 ? 9.367 -15.883 -5.66 1 92.56 23 LYS B C 1
ATOM 941 O O . LYS B 1 23 ? 10.406 -15.609 -6.262 1 92.56 23 LYS B O 1
ATOM 946 N N . ASN B 1 24 ? 9.031 -17.062 -5.355 1 88.38 24 ASN B N 1
ATOM 947 C CA . ASN B 1 24 ? 9.922 -18.188 -5.57 1 88.38 24 ASN B CA 1
ATOM 948 C C . ASN B 1 24 ? 9.648 -18.875 -6.898 1 88.38 24 ASN B C 1
ATOM 950 O O . ASN B 1 24 ? 10.234 -19.922 -7.199 1 88.38 24 ASN B O 1
ATOM 954 N N . GLY B 1 25 ? 8.703 -18.359 -7.684 1 92.88 25 GLY B N 1
ATOM 955 C CA . GLY B 1 25 ? 8.375 -18.938 -8.977 1 92.88 25 GLY B CA 1
ATOM 956 C C . GLY B 1 25 ? 6.879 -18.969 -9.25 1 92.88 25 GLY B C 1
ATOM 957 O O . GLY B 1 25 ? 6.074 -18.719 -8.359 1 92.88 25 GLY B O 1
ATOM 958 N N . ARG B 1 26 ? 6.605 -19.266 -10.469 1 95.25 26 ARG B N 1
ATOM 959 C CA . ARG B 1 26 ? 5.203 -19.328 -10.867 1 95.25 26 ARG B CA 1
ATOM 960 C C . ARG B 1 26 ? 4.5 -20.516 -10.227 1 95.25 26 ARG B C 1
ATOM 962 O O . ARG B 1 26 ? 5.121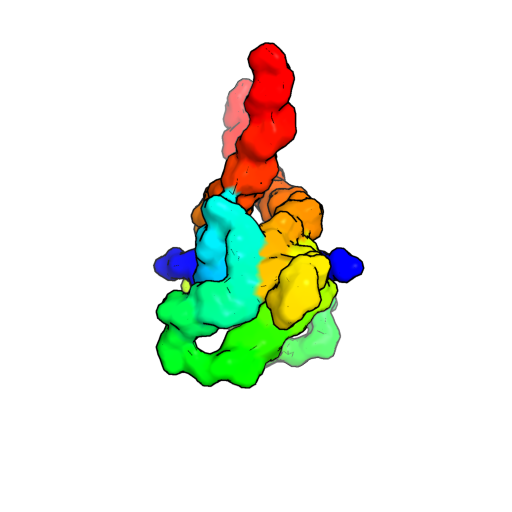 -21.547 -9.977 1 95.25 26 ARG B O 1
ATOM 969 N N . LEU B 1 27 ? 3.252 -20.406 -9.906 1 97.06 27 LEU B N 1
ATOM 970 C CA . LEU B 1 27 ? 2.424 -21.469 -9.32 1 97.06 27 LEU B CA 1
ATOM 971 C C . LEU B 1 27 ? 1.067 -21.531 -10.016 1 97.06 27 LEU B C 1
ATOM 973 O O . LEU B 1 27 ? 0.573 -20.516 -10.523 1 97.06 27 LEU B O 1
ATOM 977 N N . SER B 1 28 ? 0.514 -22.75 -10.055 1 96.62 28 SER B N 1
ATOM 978 C CA . SER B 1 28 ? -0.838 -22.906 -10.578 1 96.62 28 SER B CA 1
ATOM 979 C C . SER B 1 28 ? -1.882 -22.484 -9.555 1 96.62 28 SER B C 1
ATOM 981 O O .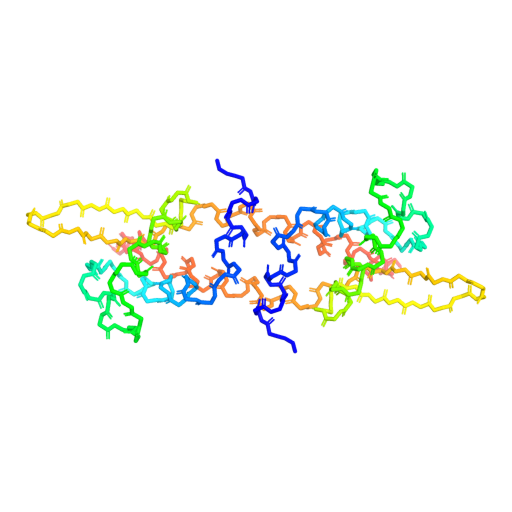 SER B 1 28 ? -1.578 -22.359 -8.359 1 96.62 28 SER B O 1
ATOM 983 N N . ALA B 1 29 ? -3.15 -22.25 -10.055 1 94.69 29 ALA B N 1
ATOM 984 C CA . ALA B 1 29 ? -4.246 -21.922 -9.148 1 94.69 29 ALA B CA 1
ATOM 985 C C . ALA B 1 29 ? -4.383 -22.969 -8.047 1 94.69 29 ALA B C 1
ATOM 987 O O . ALA B 1 29 ? -4.594 -22.625 -6.879 1 94.69 29 ALA B O 1
ATOM 988 N N . GLY B 1 30 ? -4.242 -24.219 -8.438 1 94.25 30 GLY B N 1
ATOM 989 C CA . GLY B 1 30 ? -4.34 -25.312 -7.48 1 94.25 30 GLY B CA 1
ATOM 990 C C . GLY B 1 30 ? -3.25 -25.281 -6.426 1 94.25 30 GLY B C 1
ATOM 991 O O . GLY B 1 30 ? -3.523 -25.484 -5.238 1 94.25 30 GLY B O 1
ATOM 992 N N . GLU B 1 31 ? -2.02 -25.078 -6.812 1 95.75 31 GLU B N 1
ATOM 993 C CA . GLU B 1 31 ? -0.884 -25 -5.898 1 95.75 31 GLU B CA 1
ATOM 994 C C . GLU B 1 31 ? -1.048 -23.828 -4.922 1 95.75 31 GLU B C 1
ATOM 996 O O . GLU B 1 31 ? -0.712 -23.953 -3.742 1 95.75 31 GLU B O 1
ATOM 1001 N N . ILE B 1 32 ? -1.574 -22.734 -5.387 1 96.94 32 ILE B N 1
ATOM 1002 C CA . ILE B 1 32 ? -1.816 -21.578 -4.539 1 96.94 32 ILE B CA 1
ATOM 1003 C C . ILE B 1 32 ? -2.91 -21.891 -3.523 1 96.94 32 ILE B C 1
ATOM 1005 O O . ILE B 1 32 ? -2.756 -21.625 -2.33 1 96.94 32 ILE B O 1
ATOM 1009 N N . CYS B 1 33 ? -3.955 -22.531 -3.957 1 96.06 33 CYS B N 1
ATOM 1010 C CA . CYS B 1 33 ? -5.074 -22.891 -3.092 1 96.06 33 CYS B CA 1
ATOM 1011 C C . CYS B 1 33 ? -4.617 -23.766 -1.938 1 96.06 33 CYS B C 1
ATOM 1013 O O . CYS B 1 33 ? -5.129 -23.656 -0.822 1 96.06 33 CYS B O 1
ATOM 1015 N N . GLU B 1 34 ? -3.607 -24.594 -2.152 1 95.81 34 GLU B N 1
ATOM 1016 C CA . GLU B 1 34 ? -3.111 -25.531 -1.158 1 95.81 34 GLU B CA 1
ATOM 1017 C C . GLU B 1 34 ? -2.422 -24.812 -0.004 1 95.81 34 GLU B C 1
ATOM 1019 O O . GLU B 1 34 ? -2.273 -25.375 1.085 1 95.81 34 GLU B O 1
ATOM 1024 N N . HIS B 1 35 ? -2.102 -23.594 -0.211 1 95.25 35 HIS B N 1
ATOM 1025 C CA . HIS B 1 35 ? -1.354 -22.859 0.796 1 95.25 35 HIS B CA 1
ATOM 1026 C C . HIS B 1 35 ? -2.287 -22.031 1.679 1 95.25 35 HIS B C 1
ATOM 1028 O O . HIS B 1 35 ? -1.842 -21.391 2.635 1 95.25 35 HIS B O 1
ATOM 1034 N N . PHE B 1 36 ? -3.561 -22 1.385 1 95.56 36 PHE B N 1
ATOM 1035 C CA . PHE B 1 36 ? -4.504 -21.172 2.131 1 95.56 36 PHE B CA 1
ATOM 1036 C C . PHE B 1 36 ? -5.676 -22.016 2.631 1 95.56 36 PHE B C 1
ATOM 1038 O O . PHE B 1 36 ? -5.992 -23.062 2.057 1 95.56 36 PHE B O 1
ATOM 1045 N N . SER B 1 37 ? -6.23 -21.578 3.705 1 93 37 SER B N 1
ATOM 1046 C CA . SER B 1 37 ? -7.371 -22.266 4.297 1 93 37 SER B CA 1
ATOM 1047 C C . SER B 1 37 ? -8.688 -21.688 3.805 1 93 37 SER B C 1
ATOM 1049 O O . SER B 1 37 ? -9.758 -22.078 4.27 1 93 37 SER B O 1
ATOM 1051 N N . VAL B 1 38 ? -8.664 -20.859 2.879 1 90.12 38 VAL B N 1
ATOM 1052 C CA . VAL B 1 38 ? -9.859 -20.234 2.318 1 90.12 38 VAL B CA 1
ATOM 1053 C C . VAL B 1 38 ? -10.359 -21.062 1.127 1 90.12 38 VAL B C 1
ATOM 1055 O O . VAL B 1 38 ? -9.672 -21.984 0.676 1 90.12 38 VAL B O 1
ATOM 1058 N N . THR B 1 39 ? -11.492 -20.766 0.607 1 91.25 39 THR B N 1
ATOM 1059 C CA . THR B 1 39 ? -12.086 -21.516 -0.493 1 91.25 39 THR B CA 1
ATOM 1060 C C . THR B 1 39 ? -11.391 -21.188 -1.812 1 91.25 39 THR B C 1
ATOM 1062 O O . THR B 1 39 ? -10.797 -20.109 -1.953 1 91.25 39 THR B O 1
ATOM 1065 N N . GLY B 1 40 ? -11.469 -22.062 -2.805 1 93.44 40 GLY B N 1
ATOM 1066 C CA . GLY B 1 40 ? -10.977 -21.812 -4.152 1 93.44 40 GLY B CA 1
ATOM 1067 C C . GLY B 1 40 ? -11.594 -20.594 -4.801 1 93.44 40 GLY B C 1
ATOM 1068 O O . GLY B 1 40 ? -10.914 -19.844 -5.496 1 93.44 40 GLY B O 1
ATOM 1069 N N . ALA B 1 41 ? -12.836 -20.438 -4.543 1 94.81 41 ALA B N 1
ATOM 1070 C CA . ALA B 1 41 ? -13.539 -19.266 -5.074 1 94.81 41 ALA B CA 1
ATOM 1071 C C . ALA B 1 41 ? -12.922 -17.984 -4.547 1 94.81 41 ALA B C 1
ATOM 1073 O O . ALA B 1 41 ? -12.75 -17.016 -5.293 1 94.81 41 ALA B O 1
ATOM 1074 N N . SER B 1 42 ? -12.586 -17.953 -3.205 1 96.44 42 SER B N 1
ATOM 1075 C CA . SER B 1 42 ? -11.961 -16.797 -2.586 1 96.44 42 SER B CA 1
ATOM 1076 C C . SER B 1 42 ? -10.586 -16.516 -3.193 1 96.44 42 SER B C 1
ATOM 1078 O O . SER B 1 42 ? -10.273 -15.367 -3.539 1 96.44 42 SER B O 1
ATOM 1080 N N . ILE B 1 43 ? -9.844 -17.578 -3.348 1 97 43 ILE B N 1
ATOM 1081 C CA . ILE B 1 43 ? -8.508 -17.453 -3.922 1 97 43 ILE B CA 1
ATOM 1082 C C . ILE B 1 43 ? -8.617 -16.938 -5.355 1 97 43 ILE B C 1
ATOM 1084 O O . ILE B 1 43 ? -7.844 -16.062 -5.766 1 97 43 ILE B O 1
ATOM 1088 N N . SER B 1 44 ? -9.562 -17.453 -6.07 1 96.62 44 SER B N 1
ATOM 1089 C CA . SER B 1 44 ? -9.781 -17 -7.441 1 96.62 44 SER B CA 1
ATOM 1090 C C . SER B 1 44 ? -10.07 -15.5 -7.492 1 96.62 44 SER B C 1
ATOM 1092 O O . SER B 1 44 ? -9.562 -14.797 -8.367 1 96.62 44 SER B O 1
ATOM 1094 N N . ARG B 1 45 ? -10.797 -15.016 -6.547 1 97.69 45 ARG B N 1
ATOM 1095 C CA . ARG B 1 45 ? -11.109 -13.594 -6.473 1 97.69 45 ARG B CA 1
ATOM 1096 C C . ARG B 1 45 ? -9.859 -12.766 -6.176 1 97.69 45 ARG B C 1
ATOM 1098 O O . ARG B 1 45 ? -9.641 -11.719 -6.785 1 97.69 45 ARG B O 1
ATOM 1105 N N . HIS B 1 46 ? -9.125 -13.227 -5.266 1 98.19 46 HIS B N 1
ATOM 1106 C CA . HIS B 1 46 ? -7.883 -12.523 -4.945 1 98.19 46 HIS B CA 1
ATOM 1107 C C . HIS B 1 46 ? -6.945 -12.492 -6.148 1 98.19 46 HIS B C 1
ATOM 1109 O O . HIS B 1 46 ? -6.336 -11.461 -6.434 1 98.19 46 HIS B O 1
ATOM 1115 N N . LEU B 1 47 ? -6.836 -13.648 -6.84 1 98 47 LEU B N 1
ATOM 1116 C CA . LEU B 1 47 ? -5.984 -13.719 -8.023 1 98 47 LEU B CA 1
ATOM 1117 C C . LEU B 1 47 ? -6.477 -12.766 -9.102 1 98 47 LEU B C 1
ATOM 1119 O O . LEU B 1 47 ? -5.672 -12.156 -9.812 1 98 47 LEU B O 1
ATOM 1123 N N . ALA B 1 48 ? -7.785 -12.609 -9.211 1 97.88 48 ALA B N 1
ATOM 1124 C CA . ALA B 1 48 ? -8.359 -11.672 -10.18 1 97.88 48 ALA B CA 1
ATOM 1125 C C . ALA B 1 48 ? -7.992 -10.234 -9.836 1 97.88 48 ALA B C 1
ATOM 1127 O O . ALA B 1 48 ? -7.613 -9.461 -10.711 1 97.88 48 ALA B O 1
ATOM 1128 N N . VAL B 1 49 ? -8.094 -9.883 -8.586 1 98.06 49 VAL B N 1
ATOM 1129 C CA . VAL B 1 49 ? -7.766 -8.539 -8.117 1 98.06 49 VAL B CA 1
ATOM 1130 C C . VAL B 1 49 ? -6.289 -8.25 -8.375 1 98.06 49 VAL B C 1
ATOM 1132 O O . VAL B 1 49 ? -5.938 -7.176 -8.867 1 98.06 49 VAL B O 1
ATOM 1135 N N . LEU B 1 50 ? -5.434 -9.234 -8.062 1 98.19 50 LEU B N 1
ATOM 1136 C CA . LEU B 1 50 ? -3.996 -9.078 -8.25 1 98.19 50 LEU B CA 1
ATOM 1137 C C . LEU B 1 50 ? -3.654 -8.922 -9.727 1 98.19 50 LEU B C 1
ATOM 1139 O O . LEU B 1 50 ? -2.789 -8.117 -10.094 1 98.19 50 LEU B O 1
ATOM 1143 N N . LYS B 1 51 ? -4.359 -9.672 -10.531 1 97.56 51 LYS B N 1
ATOM 1144 C CA . LYS B 1 51 ? -4.141 -9.602 -11.977 1 97.56 51 LYS B CA 1
ATOM 1145 C C . LYS B 1 51 ? -4.57 -8.25 -12.531 1 97.56 51 LYS B C 1
ATOM 1147 O O . LYS B 1 51 ? -3.838 -7.633 -13.305 1 97.56 51 LYS B O 1
ATOM 1152 N N . GLU B 1 52 ? -5.707 -7.785 -12.109 1 97.12 52 GLU B N 1
ATOM 1153 C CA . GLU B 1 52 ? -6.23 -6.496 -12.555 1 97.12 52 GLU B CA 1
ATOM 1154 C C . GLU B 1 52 ? -5.305 -5.355 -12.148 1 97.12 52 GLU B C 1
ATOM 1156 O O . GLU B 1 52 ? -5.164 -4.375 -12.883 1 97.12 52 GLU B O 1
ATOM 1161 N N . ALA B 1 53 ? -4.68 -5.516 -11.047 1 97.38 53 ALA B N 1
ATOM 1162 C CA . ALA B 1 53 ? -3.752 -4.508 -10.539 1 97.38 53 ALA B CA 1
ATOM 1163 C C . ALA B 1 53 ? -2.373 -4.668 -11.172 1 97.38 53 ALA B C 1
ATOM 1165 O O . ALA B 1 53 ? -1.44 -3.934 -10.836 1 97.38 53 ALA B O 1
ATOM 1166 N N . ASP B 1 54 ? -2.215 -5.66 -11.992 1 97.31 54 ASP B N 1
ATOM 1167 C CA . ASP B 1 54 ? -0.995 -5.941 -12.75 1 97.31 54 ASP B CA 1
ATOM 1168 C C . ASP B 1 54 ? 0.135 -6.379 -11.82 1 97.31 54 ASP B C 1
ATOM 1170 O O . ASP B 1 54 ? 1.303 -6.066 -12.062 1 97.31 54 ASP B O 1
ATOM 1174 N N . LEU B 1 55 ? -0.211 -7.039 -10.766 1 97.62 55 LEU B N 1
ATOM 1175 C CA . LEU B 1 55 ? 0.769 -7.516 -9.797 1 97.62 55 LEU B CA 1
ATOM 1176 C C . LEU B 1 55 ? 1.165 -8.961 -10.094 1 97.62 55 LEU B C 1
ATOM 1178 O O . LEU B 1 55 ? 2.174 -9.445 -9.578 1 97.62 55 LEU B O 1
ATOM 1182 N N . ILE B 1 56 ? 0.317 -9.609 -10.891 1 97.94 56 ILE B N 1
ATOM 1183 C CA . ILE B 1 56 ? 0.633 -10.945 -11.375 1 97.94 56 ILE B CA 1
ATOM 1184 C C . ILE B 1 56 ? 0.203 -11.086 -12.828 1 97.94 56 ILE B C 1
ATOM 1186 O O . ILE B 1 56 ? -0.6 -10.289 -13.328 1 97.94 56 ILE B O 1
ATOM 1190 N N . ARG B 1 57 ? 0.778 -12 -13.453 1 97.44 57 ARG B N 1
ATOM 1191 C CA . ARG B 1 57 ? 0.409 -12.422 -14.797 1 97.44 57 ARG B CA 1
ATOM 1192 C C . ARG B 1 57 ? 0.06 -13.906 -14.828 1 97.44 57 ARG B C 1
ATOM 1194 O O . ARG B 1 57 ? 0.56 -14.688 -14.008 1 97.44 57 ARG B O 1
ATOM 1201 N N . ASN B 1 58 ? -0.817 -14.227 -15.656 1 96.88 58 ASN B N 1
ATOM 1202 C CA . ASN B 1 58 ? -1.118 -15.648 -15.773 1 96.88 58 ASN B CA 1
ATOM 1203 C C . ASN B 1 58 ? -0.885 -16.156 -17.188 1 96.88 58 ASN B C 1
ATOM 1205 O O . ASN B 1 58 ? -0.909 -15.383 -18.141 1 96.88 58 ASN B O 1
ATOM 1209 N N . GLN B 1 59 ? -0.514 -17.359 -17.344 1 95.38 59 GLN B N 1
ATOM 1210 C CA . GLN B 1 59 ? -0.3 -18.062 -18.594 1 95.38 59 GLN B CA 1
ATOM 1211 C C . GLN B 1 59 ? -0.912 -19.469 -18.562 1 95.38 59 GLN B C 1
ATOM 1213 O O . GLN B 1 59 ? -0.762 -20.188 -17.562 1 95.38 59 GLN B O 1
ATOM 1218 N N . ARG B 1 60 ? -1.593 -19.719 -19.641 1 94.69 60 ARG B N 1
ATOM 1219 C CA . ARG B 1 60 ? -2.184 -21.047 -19.719 1 94.69 60 ARG B CA 1
ATOM 1220 C C . ARG B 1 60 ? -1.187 -22.062 -20.281 1 94.69 60 ARG B C 1
ATOM 1222 O O . ARG B 1 60 ? -0.546 -21.812 -21.297 1 94.69 60 ARG B O 1
ATOM 1229 N N . GLU B 1 61 ? -0.963 -23.062 -19.625 1 93.38 61 GLU B N 1
ATOM 1230 C CA . GLU B 1 61 ? -0.155 -24.188 -20.078 1 93.38 61 GLU B CA 1
ATOM 1231 C C . GLU B 1 61 ? -0.941 -25.484 -20.016 1 93.38 61 GLU B C 1
ATOM 1233 O O . GLU B 1 61 ? -1.087 -26.078 -18.938 1 93.38 61 GLU B O 1
ATOM 1238 N N . GLY B 1 62 ? -1.298 -25.984 -21.172 1 92.88 62 GLY B N 1
ATOM 1239 C CA . GLY B 1 62 ? -2.166 -27.156 -21.172 1 92.88 62 GLY B CA 1
ATOM 1240 C C . GLY B 1 62 ? -3.51 -26.906 -20.516 1 92.88 62 GLY B C 1
ATOM 1241 O O . GLY B 1 62 ? -4.227 -25.969 -20.891 1 92.88 62 GLY B O 1
ATOM 1242 N N . LYS B 1 63 ? -3.828 -27.672 -19.5 1 92.69 63 LYS B N 1
ATOM 1243 C CA . LYS B 1 63 ? -5.113 -27.578 -18.812 1 92.69 63 LYS B CA 1
ATOM 1244 C C . LYS B 1 63 ? -5.012 -26.688 -17.562 1 92.69 63 LYS B C 1
ATOM 1246 O O . LYS B 1 63 ? -6.004 -26.484 -16.875 1 92.69 63 LYS B O 1
ATOM 1251 N N . PHE B 1 64 ? -3.787 -26.125 -17.359 1 94 64 PHE B N 1
ATOM 1252 C CA . PHE B 1 64 ? -3.574 -25.406 -16.109 1 94 64 PHE B CA 1
ATOM 1253 C C . PHE B 1 64 ? -3.23 -23.938 -16.391 1 94 64 PHE B C 1
ATOM 1255 O O . PHE B 1 64 ? -2.688 -23.609 -17.438 1 94 64 PHE B O 1
ATOM 1262 N N . ILE B 1 65 ? -3.654 -23.094 -15.43 1 96.19 65 ILE B N 1
ATOM 1263 C CA . ILE B 1 65 ? -3.268 -21.688 -15.453 1 96.19 65 ILE B CA 1
ATOM 1264 C C . ILE B 1 65 ? -2.189 -21.438 -14.406 1 96.19 65 ILE B C 1
ATOM 1266 O O . ILE B 1 65 ? -2.359 -21.781 -13.234 1 96.19 65 ILE B O 1
ATOM 1270 N N . TYR B 1 66 ? -1.059 -20.844 -14.883 1 97.69 66 TYR B N 1
ATOM 1271 C CA . TYR B 1 66 ? 0.04 -20.516 -13.984 1 97.69 66 TYR B CA 1
ATOM 1272 C C . TYR B 1 66 ? 0.145 -19.016 -13.766 1 97.69 66 TYR B C 1
ATOM 1274 O O . TYR B 1 66 ? -0.032 -18.234 -14.703 1 97.69 66 TYR B O 1
ATOM 1282 N N . TYR B 1 67 ? 0.459 -18.672 -12.523 1 98 67 TYR B N 1
ATOM 1283 C CA . TYR B 1 67 ? 0.611 -17.266 -12.141 1 98 67 TYR B CA 1
ATOM 1284 C C . TYR B 1 67 ? 2.059 -16.953 -11.781 1 98 67 TYR B C 1
ATOM 1286 O O . TYR B 1 67 ? 2.742 -17.781 -11.164 1 98 67 TYR B O 1
ATOM 1294 N N . GLU B 1 68 ? 2.461 -15.805 -12.195 1 97.25 68 GLU B N 1
ATOM 1295 C CA . GLU B 1 68 ? 3.797 -15.328 -11.844 1 97.25 68 GLU B CA 1
ATOM 1296 C C . GLU B 1 68 ? 3.764 -13.883 -11.359 1 97.25 68 GLU B C 1
ATOM 1298 O O . GLU B 1 68 ? 2.83 -13.141 -11.68 1 97.25 68 GLU B O 1
ATOM 1303 N N . LEU B 1 69 ? 4.777 -13.531 -10.688 1 96.44 69 LEU B N 1
ATOM 1304 C CA . LEU B 1 69 ? 4.871 -12.195 -10.102 1 96.44 69 LEU B CA 1
ATOM 1305 C C . LEU B 1 69 ? 5.16 -11.156 -11.18 1 96.44 69 LEU B C 1
ATOM 1307 O O . LEU B 1 69 ? 5.941 -11.406 -12.102 1 96.44 69 LEU B O 1
ATOM 1311 N N . ASN B 1 70 ? 4.512 -10.086 -11.094 1 95.75 70 ASN B N 1
ATOM 1312 C CA . ASN B 1 70 ? 4.805 -8.891 -11.883 1 95.75 70 ASN B CA 1
ATOM 1313 C C . ASN B 1 70 ? 5.016 -7.672 -10.992 1 95.75 70 ASN B C 1
ATOM 1315 O O . ASN B 1 70 ? 4.066 -7.16 -10.398 1 95.75 70 ASN B O 1
ATOM 1319 N N . THR B 1 71 ? 6.254 -7.145 -10.945 1 93.44 71 THR B N 1
ATOM 1320 C CA . THR B 1 71 ? 6.578 -6.117 -9.961 1 93.44 71 THR B CA 1
ATOM 1321 C C . THR B 1 71 ? 6.762 -4.762 -10.633 1 93.44 71 THR B C 1
ATOM 1323 O O . THR B 1 71 ? 7.223 -3.809 -10 1 93.44 71 THR B O 1
ATOM 1326 N N . SER B 1 72 ? 6.406 -4.652 -11.883 1 92.56 72 SER B N 1
ATOM 1327 C CA . SER B 1 72 ? 6.641 -3.426 -12.633 1 92.56 72 SER B CA 1
ATOM 1328 C C . SER B 1 72 ? 5.852 -2.26 -12.047 1 92.56 72 SER B C 1
ATOM 1330 O O . SER B 1 72 ? 6.348 -1.132 -11.992 1 92.56 72 SER B O 1
ATOM 1332 N N . VAL B 1 73 ? 4.742 -2.555 -11.586 1 94 73 VAL B N 1
ATOM 1333 C CA . VAL B 1 73 ? 3.859 -1.487 -11.125 1 94 73 VAL B CA 1
ATOM 1334 C C . VAL B 1 73 ? 4.281 -1.038 -9.727 1 94 73 VAL B C 1
ATOM 1336 O O . VAL B 1 73 ? 3.842 0.009 -9.25 1 94 73 VAL B O 1
ATOM 1339 N N . LEU B 1 74 ? 5.102 -1.826 -9.078 1 95.06 74 LEU B N 1
ATOM 1340 C CA . LEU B 1 74 ? 5.539 -1.468 -7.73 1 95.06 74 LEU B CA 1
ATOM 1341 C C . LEU B 1 74 ? 6.551 -0.326 -7.777 1 95.06 74 LEU B C 1
ATOM 1343 O O . LEU B 1 74 ? 6.805 0.321 -6.758 1 95.06 74 LEU B O 1
ATOM 1347 N N . GLU B 1 75 ? 7.039 -0.081 -8.93 1 92.44 75 GLU B N 1
ATOM 1348 C CA . GLU B 1 75 ? 8 1.002 -9.094 1 92.44 75 GLU B CA 1
ATOM 1349 C C . GLU B 1 75 ? 7.367 2.357 -8.797 1 92.44 75 GLU B C 1
ATOM 1351 O O . GLU B 1 75 ? 7.977 3.203 -8.141 1 92.44 75 GLU B O 1
ATOM 1356 N N . ASP B 1 76 ? 6.199 2.494 -9.227 1 93.19 76 ASP B N 1
ATOM 1357 C CA . ASP B 1 76 ? 5.492 3.748 -8.992 1 93.19 76 ASP B CA 1
ATOM 1358 C C . ASP B 1 76 ? 5.238 3.959 -7.496 1 93.19 76 ASP B C 1
ATOM 1360 O O . ASP B 1 76 ? 5.352 5.078 -6.996 1 93.19 76 ASP B O 1
ATOM 1364 N N . VAL B 1 77 ? 4.926 2.9 -6.855 1 94.81 77 VAL B N 1
ATOM 1365 C CA . VAL B 1 77 ? 4.68 2.963 -5.418 1 94.81 77 VAL B CA 1
ATOM 1366 C C . VAL B 1 77 ? 5.961 3.354 -4.688 1 94.81 77 VAL B C 1
ATOM 1368 O O . VAL B 1 77 ? 5.949 4.238 -3.83 1 94.81 77 VAL B O 1
ATOM 1371 N N . MET B 1 78 ? 7.008 2.762 -5.109 1 94.06 78 MET B N 1
ATOM 1372 C CA . MET B 1 78 ? 8.305 3.031 -4.5 1 94.06 78 MET B CA 1
ATOM 1373 C C . MET B 1 78 ? 8.719 4.48 -4.719 1 94.06 78 MET B C 1
ATOM 1375 O O . MET B 1 78 ? 9.25 5.125 -3.809 1 94.06 78 MET B O 1
ATOM 1379 N N . LEU B 1 79 ? 8.453 4.953 -5.848 1 93.31 79 LEU B N 1
ATOM 1380 C CA . LEU B 1 79 ? 8.797 6.336 -6.172 1 93.31 79 LEU B CA 1
ATOM 1381 C C . LEU B 1 79 ? 7.984 7.309 -5.328 1 93.31 79 LEU B C 1
ATOM 1383 O O . LEU B 1 79 ? 8.516 8.305 -4.828 1 93.31 79 LEU B O 1
ATOM 1387 N N . TRP B 1 80 ? 6.809 7.016 -5.23 1 94.56 80 TRP B N 1
ATOM 1388 C CA . TRP B 1 80 ? 5.93 7.867 -4.438 1 94.56 80 TRP B CA 1
ATOM 1389 C C . TRP B 1 80 ? 6.379 7.902 -2.979 1 94.56 80 TRP B C 1
ATOM 1391 O O . TRP B 1 80 ? 6.438 8.977 -2.369 1 94.56 80 TRP B O 1
ATOM 1401 N N . ILE B 1 81 ? 6.68 6.758 -2.469 1 94.31 81 ILE B N 1
ATOM 1402 C CA . ILE B 1 81 ? 7.129 6.684 -1.083 1 94.31 81 ILE B CA 1
ATOM 1403 C C . ILE B 1 81 ? 8.438 7.453 -0.921 1 94.31 81 ILE B C 1
ATOM 1405 O O . ILE B 1 81 ? 8.617 8.18 0.057 1 94.31 81 ILE B O 1
ATOM 1409 N N . THR B 1 82 ? 9.336 7.293 -1.85 1 93.56 82 THR B N 1
ATOM 1410 C CA . THR B 1 82 ? 10.609 8 -1.812 1 93.56 82 THR B CA 1
ATOM 1411 C C . THR B 1 82 ? 10.383 9.508 -1.831 1 93.56 82 THR B C 1
ATOM 1413 O O . THR B 1 82 ? 11.078 10.258 -1.131 1 93.56 82 THR B O 1
ATOM 1416 N N . ASP B 1 83 ? 9.469 9.891 -2.604 1 92.75 83 ASP B N 1
ATOM 1417 C CA . ASP B 1 83 ? 9.133 11.312 -2.674 1 92.75 83 ASP B CA 1
ATOM 1418 C C . ASP B 1 83 ? 8.625 11.82 -1.327 1 92.75 83 ASP B C 1
ATOM 1420 O O . ASP B 1 83 ? 8.945 12.945 -0.928 1 92.75 83 ASP B O 1
ATOM 1424 N N . LEU B 1 84 ? 7.891 11.078 -0.67 1 92.25 84 LEU B N 1
ATOM 1425 C CA . LEU B 1 84 ? 7.398 11.445 0.654 1 92.25 84 LEU B CA 1
ATOM 1426 C C . LEU B 1 84 ? 8.555 11.578 1.644 1 92.25 84 LEU B C 1
ATOM 1428 O O . LEU B 1 84 ? 8.562 12.5 2.467 1 92.25 84 LEU B O 1
ATOM 1432 N N . LYS B 1 85 ? 9.469 10.641 1.554 1 87.75 85 LYS B N 1
ATOM 1433 C CA . LYS B 1 85 ? 10.594 10.594 2.479 1 87.75 85 LYS B CA 1
ATOM 1434 C C . LYS B 1 85 ? 11.57 11.742 2.211 1 87.75 85 LYS B C 1
ATOM 1436 O O . LYS B 1 85 ? 12.273 12.188 3.119 1 87.75 85 LYS B O 1
ATOM 1441 N N . GLY B 1 86 ? 11.891 11.953 0.907 1 77.69 86 GLY B N 1
ATOM 1442 C CA . GLY B 1 86 ? 12.805 13.031 0.552 1 77.69 86 GLY B CA 1
ATOM 1443 C C . GLY B 1 86 ? 12.375 14.375 1.107 1 77.69 86 GLY B C 1
ATOM 1444 O O . GLY B 1 86 ? 13.219 15.234 1.382 1 77.69 86 GLY B O 1
ATOM 1445 N N . ALA B 1 87 ? 11.133 14.602 1.227 1 59.69 87 ALA B N 1
ATOM 1446 C CA . ALA B 1 87 ? 10.656 15.836 1.843 1 59.69 87 ALA B CA 1
ATOM 1447 C C . ALA B 1 87 ? 11 15.875 3.328 1 59.69 87 ALA B C 1
ATOM 1449 O O . ALA B 1 87 ? 11.203 16.953 3.895 1 59.69 87 ALA B O 1
ATOM 1450 N N . SER B 1 88 ? 11.055 14.688 3.957 1 57.22 88 SER B N 1
ATOM 1451 C CA . SER B 1 88 ? 11.344 14.641 5.387 1 57.22 88 SER B CA 1
ATOM 1452 C C . SER B 1 88 ? 12.836 14.828 5.652 1 57.22 88 SER B C 1
ATOM 1454 O O . SER B 1 88 ? 13.227 15.32 6.715 1 57.22 88 SER B O 1
ATOM 1456 N N . ASP B 1 89 ? 13.711 14.195 4.797 1 53.88 89 ASP B N 1
ATOM 1457 C CA . ASP B 1 89 ? 15.156 14.258 5.012 1 53.88 89 ASP B CA 1
ATOM 1458 C C . ASP B 1 89 ? 15.672 15.688 4.832 1 53.88 89 ASP B C 1
ATOM 1460 O O . ASP B 1 89 ? 16.828 15.977 5.152 1 53.88 89 ASP B O 1
ATOM 1464 N N . ASP B 1 90 ? 15.023 16.531 4.141 1 45.47 90 ASP B N 1
ATOM 1465 C CA . ASP B 1 90 ? 15.656 17.844 4.02 1 45.47 90 ASP B CA 1
ATOM 1466 C C . ASP B 1 90 ? 15.859 18.484 5.391 1 45.47 90 ASP B C 1
ATOM 1468 O O . ASP B 1 90 ? 16.531 19.5 5.508 1 45.47 90 ASP B O 1
ATOM 1472 N N . GLU B 1 91 ? 15.156 18.234 6.332 1 43 91 GLU B N 1
ATOM 1473 C CA . GLU B 1 91 ? 15.492 19.047 7.5 1 43 91 GLU B CA 1
ATOM 1474 C C . GLU B 1 91 ? 16.875 18.688 8.039 1 43 91 GLU B C 1
ATOM 1476 O O . GLU B 1 91 ? 17.562 19.547 8.594 1 43 91 GLU B O 1
ATOM 1481 N N . GLY B 1 92 ? 17.281 17.469 8.289 1 39.5 92 GLY B N 1
ATOM 1482 C CA . GLY B 1 92 ? 18.516 17.391 9.062 1 39.5 92 GLY B CA 1
ATOM 1483 C C . GLY B 1 92 ? 19.75 17.766 8.266 1 39.5 92 GLY B C 1
ATOM 1484 O O . GLY B 1 92 ? 20.859 17.766 8.805 1 39.5 92 GLY B O 1
ATOM 1485 N N . ASN B 1 93 ? 19.766 17.531 7.004 1 37.44 93 ASN B N 1
ATOM 1486 C CA . ASN B 1 93 ? 21.109 17.781 6.492 1 37.44 93 ASN B CA 1
ATOM 1487 C C . ASN B 1 93 ? 21.438 19.266 6.453 1 37.44 93 ASN B C 1
ATOM 1489 O O . ASN B 1 93 ? 22.406 19.672 5.828 1 37.44 93 ASN B O 1
ATOM 1493 N N . ASP B 1 94 ? 20.547 20.203 6.766 1 36.62 94 ASP B N 1
ATOM 1494 C CA . ASP B 1 94 ? 21.156 21.516 6.754 1 36.62 94 ASP B CA 1
ATOM 1495 C C . ASP B 1 94 ? 22.203 21.641 7.855 1 36.62 94 ASP B C 1
ATOM 1497 O O . ASP B 1 94 ? 22.516 22.75 8.312 1 36.62 94 ASP B O 1
ATOM 1501 N N . LYS B 1 95 ? 22.609 20.781 8.672 1 36.09 95 LYS B N 1
ATOM 1502 C CA . LYS B 1 95 ? 23.75 21.125 9.516 1 36.09 95 LYS B CA 1
ATOM 1503 C C . LYS B 1 95 ? 24.969 21.5 8.68 1 36.09 95 LYS B C 1
ATOM 1505 O O . LYS B 1 95 ? 25.953 22.031 9.203 1 36.09 95 LYS B O 1
ATOM 1510 N N . LYS B 1 96 ? 25.469 20.594 7.742 1 37.75 96 LYS B N 1
ATOM 1511 C CA . LYS B 1 96 ? 26.922 20.703 7.594 1 37.75 96 LYS B CA 1
ATOM 1512 C C . LYS B 1 96 ? 27.297 21.984 6.867 1 37.75 96 LYS B C 1
ATOM 1514 O O . LYS B 1 96 ? 28.453 22.188 6.504 1 37.75 96 LYS B O 1
ATOM 1519 N N . LEU B 1 97 ? 26.375 22.922 6.512 1 26.77 97 LEU B N 1
ATOM 1520 C CA . LEU B 1 97 ? 27.281 24.016 6.168 1 26.77 97 LEU B CA 1
ATOM 1521 C C . LEU B 1 97 ? 27.828 24.688 7.422 1 26.77 97 LEU B C 1
ATOM 1523 O O . LEU B 1 97 ? 27.125 24.781 8.43 1 26.77 97 LEU B O 1
#

Radius of gyration: 19.7 Å; Cα contacts (8 Å, |Δi|>4): 225; chains: 2; bounding box: 44×54×43 Å

pLDDT: mean 88.81, std 17.16, range [26.77, 98.19]

Nearest PDB structures (foldseek):
  3f6o-assembly1_A  TM=9.270E-01  e=3.926E-07  Rhodococcus jostii RHA1
  7p6f-assembly2_CCC-2  TM=8.206E-01  e=9.525E-08  Streptomyces griseus
  3f6v-assembly1_A-2  TM=9.056E-01  e=4.465E-07  Rhodococcus jostii RHA1
  7p6f-assembly1_BBB  TM=8.254E-01  e=2.346E-07  Streptomyces griseus
  2oqg-assembly1_D  TM=8.689E-01  e=1.116E-05  Rhodococcus jostii RHA1

Sequence (194 aa):
MGIQDTLKALADPIRREILNLLKNGRLSAGEICEHFSVTGASISRHLAVLKEADLIRNQREGKFIYYELNTSVLEDVMLWITDLKGASDDEGNDKKLMGIQDTLKALADPIRREILNLLKNGRLSAGEICEHFSVTGASISRHLAVLKEADLIRNQREGKFIYYELNTSVLEDVMLWITDLKGASDDEGNDKKL

Secondary structure (DSSP, 8-state):
--HHHHHHHHTSHHHHHHHHHHTTS-EEHHHHHTT-SS-HHHHHHHHHHHHHTTSEEEEEETTEEEEEE--TTHHHHHHHHHHHHHHHHHHHHGGG-/--HHHHHHHHTSHHHHHHHHHHTTS-EEHHHHHTT-SS-HHHHHHHHHHHHHTTSEEEEEETTEEEEEE--TTHHHHHHHHHHHHHHHHTTGGGG--

Organism: NCBI:txid88431